Protein 3VPQ (pdb70)

Radius of gyration: 17.05 Å; Cα contacts (8 Å, |Δi|>4): 296; chains: 1; bounding box: 45×43×41 Å

Nearest PDB structures (foldseek):
  3vpq-assembly1_A  TM=1.005E+00  e=4.760E-36  Bombyx mori
  4q5r-assembly3_F  TM=9.584E-01  e=2.050E-21  Blattella germanica
  1m0u-assembly1_B  TM=9.484E-01  e=2.860E-21  Drosophila melanogaster
  5h5l-assembly1_B  TM=9.255E-01  e=1.357E-18  Nilaparvata lugens
  2hnl-assembly1_B  TM=8.154E-01  e=9.516E-14  Onchocerca volvulus

Solvent-accessible surface area: 10764 Å² total; per-residue (Å²): 104,88,8,54,0,43,12,53,56,41,43,8,65,0,11,6,0,0,6,0,1,14,52,28,44,28,134,43,77,51,36,59,16,31,78,142,78,30,85,113,63,98,100,152,22,60,133,21,101,16,7,3,0,35,31,96,56,146,85,60,19,84,22,54,48,2,1,57,56,4,0,148,132,53,67,10,13,35,94,81,118,131,50,33,115,49,0,45,87,14,5,122,39,4,63,71,1,53,42,15,0,17,57,0,56,131,37,204,71,120,78,70,32,62,151,74,48,46,104,19,52,140,76,106,1,55,138,29,16,98,97,4,42,82,18,1,94,157,6,121,5,26,1,0,35,32,111,38,1,1,0,0,0,16,3,16,0,14,4,46,16,5,25,36,1,1,82,45,102,85,12,40,159,157,12,93,16,0,106,108,0,19,94,25,0,63,76,35,108,118,0,115,61,35,49,106,91,16,80,218,43,148,39

Secondary structure (DSSP, 8-state):
--EEEEE-SS-TTTHHHHHHHHHTT---EEEE--TTTHHHHGGGSSSS-S-EEEETTEEEE-HHHHHHHHHHHTT-S-SSHHHHHHHHHHHHHHHHHHHHHHHHHT---HHHHHHHHHHHHHHTHHHHHHHHHHHHHHTTTSSSTTS--HHHHHHHHHHHHHHHHHT-TTHHHH-GGGGHHHHHHHTSHHHHHHHHHS-----

Structure (mmCIF, N/CA/C/O backbone):
data_3VPQ
#
_entry.id   3VPQ
#
_cell.length_a   56.081
_cell.length_b   56.081
_cell.length_c   209.244
_cell.angle_alpha   90.00
_cell.angle_beta   90.00
_cell.angle_gamma   120.00
#
_symmetry.space_group_name_H-M   'P 65 2 2'
#
loop_
_entity.id
_entity.type
_entity.pdbx_description
1 polymer 'Glutathione S-transferase sigma'
2 non-polymer GLUTATHIONE
3 non-polymer S-1,2-PROPANEDIOL
4 non-polymer DI(HYDROXYETHYL)ETHER
5 non-polymer 'PENTAETHYLENE GLYCOL'
6 water water
#
loop_
_atom_site.group_PDB
_atom_site.id
_atom_site.type_symbol
_atom_site.label_atom_id
_atom_site.label_alt_id
_atom_site.label_comp_id
_atom_site.label_asym_id
_atom_site.label_entity_id
_atom_site.label_seq_id
_atom_site.pdbx_PDB_ins_code
_atom_site.Cartn_x
_atom_site.Cartn_y
_atom_site.Cartn_z
_atom_site.occupancy
_atom_site.B_iso_or_equiv
_atom_site.auth_seq_id
_atom_site.auth_comp_id
_atom_site.auth_asym_id
_atom_site.auth_atom_id
_atom_site.pdbx_PDB_model_num
ATOM 1 N N . PRO A 1 2 ? 30.645 -42.641 18.313 1.00 76.25 2 PRO A N 1
ATOM 2 C CA . PRO A 1 2 ? 30.026 -42.346 19.612 1.00 74.94 2 PRO A CA 1
ATOM 3 C C . PRO A 1 2 ? 28.501 -42.485 19.591 1.00 67.64 2 PRO A C 1
ATOM 4 O O . PRO A 1 2 ? 27.890 -42.486 18.515 1.00 64.85 2 PRO A O 1
ATOM 15 N N . ASN A 1 3 ? 27.889 -42.621 20.764 1.00 63.74 3 ASN A N 1
ATOM 16 C CA . ASN A 1 3 ? 26.447 -42.582 20.825 1.00 48.10 3 ASN A CA 1
ATOM 17 C C . ASN A 1 3 ? 26.038 -41.126 20.694 1.00 44.84 3 ASN A C 1
ATOM 18 O O . ASN A 1 3 ? 26.309 -40.364 21.595 1.00 47.85 3 ASN A O 1
ATOM 29 N N . VAL A 1 4 ? 25.385 -40.768 19.613 1.00 45.61 4 VAL A N 1
ATOM 30 C CA . VAL A 1 4 ? 25.054 -39.331 19.402 1.00 42.67 4 VAL A CA 1
ATOM 31 C C . VAL A 1 4 ? 23.570 -39.188 19.257 1.00 56.79 4 VAL A C 1
ATOM 32 O O . VAL A 1 4 ? 22.951 -39.909 18.474 1.00 50.78 4 VAL A O 1
ATOM 45 N N . LYS A 1 5 ? 22.994 -38.231 19.980 1.00 44.13 5 LYS A N 1
ATOM 46 C CA . LYS A 1 5 ? 21.576 -38.001 19.875 1.00 40.70 5 LYS A CA 1
ATOM 47 C C . LYS A 1 5 ? 21.408 -36.508 19.622 1.00 42.99 5 LYS A C 1
ATOM 48 O O . LYS A 1 5 ? 22.135 -35.723 20.220 1.00 39.51 5 LYS A O 1
ATOM 67 N N . PHE A 1 6 ? 20.501 -36.141 18.726 1.00 36.63 6 PHE A N 1
ATOM 68 C CA . PHE A 1 6 ? 20.265 -34.701 18.415 1.00 36.62 6 PHE A CA 1
ATOM 69 C C . PHE A 1 6 ? 18.820 -34.434 18.724 1.00 42.83 6 PHE A C 1
ATOM 70 O O . PHE A 1 6 ? 17.950 -35.208 18.354 1.00 49.85 6 PHE A O 1
ATOM 87 N N . TYR A 1 7 ? 18.545 -33.360 19.435 1.00 36.79 7 TYR A N 1
ATOM 88 C CA . TYR A 1 7 ? 17.178 -33.027 19.816 1.00 34.39 7 TYR A CA 1
ATOM 89 C C . TYR A 1 7 ? 16.832 -31.670 19.251 1.00 33.72 7 TYR A C 1
ATOM 90 O O . TYR A 1 7 ? 17.485 -30.716 19.582 1.00 32.31 7 TYR A O 1
ATOM 108 N N . TYR A 1 8 ? 15.774 -31.601 18.457 1.00 35.28 8 TYR A N 1
ATOM 109 C CA . TYR A 1 8 ? 15.261 -30.321 17.976 1.00 33.97 8 TYR A CA 1
ATOM 110 C C . TYR A 1 8 ? 13.799 -30.517 17.569 1.00 38.98 8 TYR A C 1
ATOM 111 O O . TYR A 1 8 ? 13.304 -31.644 17.572 1.00 40.42 8 TYR A O 1
ATOM 129 N N . PHE A 1 9 ? 13.106 -29.438 17.223 1.00 35.39 9 PHE A N 1
ATOM 130 C CA . PHE A 1 9 ? 11.736 -29.547 16.674 1.00 36.74 9 PHE A CA 1
ATOM 131 C C . PHE A 1 9 ? 11.715 -30.162 15.268 1.00 33.49 9 PHE A C 1
ATOM 132 O O . PHE A 1 9 ? 12.763 -30.289 14.595 1.00 33.35 9 PHE A O 1
ATOM 149 N N . PRO A 1 10 ? 10.510 -30.583 14.779 1.00 34.74 10 PRO A N 1
ATOM 150 C CA . PRO A 1 10 ? 10.368 -31.134 13.438 1.00 38.19 10 PRO A CA 1
ATOM 151 C C . PRO A 1 10 ? 10.352 -30.085 12.347 1.00 35.65 10 PRO A C 1
ATOM 152 O O . PRO A 1 10 ? 9.468 -30.064 11.497 1.00 38.15 10 PRO A O 1
ATOM 163 N N . VAL A 1 11 ? 11.363 -29.209 12.378 1.00 33.32 11 VAL A N 1
ATOM 164 C CA . VAL A 1 11 ? 11.559 -28.234 11.337 1.00 32.22 11 VAL A CA 1
ATOM 165 C C . VAL A 1 11 ? 13.065 -28.069 11.108 1.00 35.72 11 VAL A C 1
ATOM 166 O O . VAL A 1 11 ? 13.911 -28.613 11.846 1.00 33.29 11 VAL A O 1
ATOM 179 N N . LYS A 1 12 ? 13.407 -27.261 10.126 1.00 35.00 12 LYS A N 1
ATOM 180 C CA . LYS A 1 12 ? 14.822 -27.025 9.813 1.00 27.92 12 LYS A CA 1
ATOM 181 C C . LYS A 1 12 ? 15.337 -25.882 10.657 1.00 33.25 12 LYS A C 1
ATOM 182 O O . LYS A 1 12 ? 16.241 -26.088 11.450 1.00 34.79 12 LYS A O 1
ATOM 201 N N . ALA A 1 13 ? 14.782 -24.685 10.447 1.00 28.07 13 ALA A N 1
ATOM 202 C CA . ALA A 1 13 ? 15.136 -23.464 11.206 1.00 27.46 13 ALA A CA 1
ATOM 203 C C . ALA A 1 13 ? 16.585 -23.456 11.711 1.00 25.75 13 ALA A C 1
ATOM 204 O O . ALA A 1 13 ? 17.497 -23.442 10.865 1.00 29.60 13 ALA A O 1
ATOM 211 N N . LEU A 1 14 ? 16.786 -23.523 13.022 1.00 25.69 14 LEU A N 1
ATOM 212 C CA . LEU A 1 14 ? 18.127 -23.358 13.608 1.00 26.96 14 LEU A CA 1
ATOM 213 C C . LEU A 1 14 ? 18.869 -24.688 13.744 1.00 28.35 14 LEU A C 1
ATOM 214 O O . LEU A 1 14 ? 20.027 -24.696 14.055 1.00 27.20 14 LEU A O 1
ATOM 230 N N . GLY A 1 15 ? 18.175 -25.806 13.540 1.00 27.34 15 GLY A N 1
ATOM 231 C CA . GLY A 1 15 ? 18.736 -27.109 13.909 1.00 27.96 15 GLY A CA 1
ATOM 232 C C . GLY A 1 15 ? 19.205 -27.922 12.702 1.00 34.30 15 GLY A C 1
ATOM 233 O O . GLY A 1 15 ? 20.085 -28.801 12.841 1.00 30.39 15 GLY A O 1
ATOM 237 N N . GLU A 1 16 ? 18.681 -27.630 11.507 1.00 29.17 16 GLU A N 1
ATOM 238 C CA . GLU A 1 16 ? 19.016 -28.432 10.328 1.00 29.26 16 GLU A CA 1
ATOM 239 C C . GLU A 1 16 ? 20.532 -28.407 10.020 1.00 29.06 16 GLU A C 1
ATOM 240 O O . GLU A 1 16 ? 21.120 -29.384 9.579 1.00 31.90 16 GLU A O 1
ATOM 252 N N . SER A 1 17 ? 21.189 -27.288 10.288 1.00 26.48 17 SER A N 1
ATOM 253 C CA . SER A 1 17 ? 22.617 -27.198 9.973 1.00 24.42 17 SER A CA 1
ATOM 254 C C . SER A 1 17 ? 23.406 -28.294 10.741 1.00 26.46 17 SER A C 1
ATOM 255 O O . SER A 1 17 ? 24.384 -28.825 10.230 1.00 32.11 17 SER A O 1
ATOM 263 N N . GLN A 1 18 ? 22.982 -28.604 11.970 1.00 27.71 18 GLN A N 1
ATOM 264 C CA . GLN A 1 18 ? 23.682 -29.652 12.740 1.00 30.46 18 GLN A CA 1
ATOM 265 C C . GLN A 1 18 ? 23.411 -31.017 12.145 1.00 29.60 18 GLN A C 1
ATOM 266 O O . GLN A 1 18 ? 24.332 -31.848 12.012 1.00 35.63 18 GLN A O 1
ATOM 280 N N . ARG A 1 19 ? 22.164 -31.280 11.785 1.00 35.39 19 ARG A N 1
ATOM 281 C CA . ARG A 1 19 ? 21.856 -32.556 11.131 1.00 34.64 19 ARG A CA 1
ATOM 282 C C . ARG A 1 19 ? 22.707 -32.697 9.868 1.00 35.76 19 ARG A C 1
ATOM 283 O O . ARG A 1 19 ? 23.186 -33.779 9.542 1.00 37.42 19 ARG A O 1
ATOM 304 N N . LEU A 1 20 ? 22.855 -31.627 9.105 1.00 32.61 20 LEU A N 1
ATOM 305 C CA . LEU A 1 20 ? 23.595 -31.742 7.848 1.00 34.35 20 LEU A CA 1
ATOM 306 C C . LEU A 1 20 ? 25.088 -31.954 8.115 1.00 34.58 20 LEU A C 1
ATOM 307 O O . LEU A 1 20 ? 25.790 -32.723 7.381 1.00 35.76 20 LEU A O 1
ATOM 323 N N . LEU A 1 21 ? 25.581 -31.289 9.161 1.00 34.21 21 LEU A N 1
ATOM 324 C CA . LEU A 1 21 ? 26.995 -31.416 9.526 1.00 32.04 21 LEU A CA 1
ATOM 325 C C . LEU A 1 21 ? 27.277 -32.833 9.994 1.00 34.04 21 LEU A C 1
ATOM 326 O O . LEU A 1 21 ? 28.319 -33.406 9.681 1.00 40.52 21 LEU A O 1
ATOM 342 N N . LEU A 1 22 ? 26.359 -33.400 10.765 1.00 35.30 22 LEU A N 1
ATOM 343 C CA . LEU A 1 22 ? 26.530 -34.807 11.197 1.00 37.73 22 LEU A CA 1
ATOM 344 C C . LEU A 1 22 ? 26.538 -35.767 10.024 1.00 49.83 22 LEU A C 1
ATOM 345 O O . LEU A 1 22 ? 27.284 -36.761 10.012 1.00 49.24 22 LEU A O 1
ATOM 361 N N . ALA A 1 23 ? 25.655 -35.528 9.068 1.00 39.45 23 ALA A N 1
ATOM 362 C CA . ALA A 1 23 ? 25.667 -36.325 7.839 1.00 39.50 23 ALA A CA 1
ATOM 363 C C . ALA A 1 23 ? 26.987 -36.184 7.117 1.00 45.71 23 ALA A C 1
ATOM 364 O O . ALA A 1 23 ? 27.536 -37.175 6.646 1.00 48.31 23 ALA A O 1
ATOM 371 N N . TYR A 1 24 ? 27.506 -34.969 7.016 1.00 40.62 24 TYR A N 1
ATOM 372 C CA . TYR A 1 24 ? 28.814 -34.751 6.370 1.00 38.33 24 TYR A CA 1
ATOM 373 C C . TYR A 1 24 ? 29.905 -35.574 7.062 1.00 43.32 24 TYR A C 1
ATOM 374 O O . TYR A 1 24 ? 30.733 -36.236 6.404 1.00 45.14 24 TYR A O 1
ATOM 392 N N . GLY A 1 25 ? 29.912 -35.535 8.389 1.00 46.23 25 GLY A N 1
ATOM 393 C CA . GLY A 1 25 ? 30.972 -36.167 9.155 1.00 49.29 25 GLY A CA 1
ATOM 394 C C . GLY A 1 25 ? 30.890 -37.674 9.161 1.00 51.20 25 GLY A C 1
ATOM 395 O O . GLY A 1 25 ? 31.762 -38.352 9.715 1.00 52.03 25 GLY A O 1
ATOM 399 N N . GLY A 1 26 ? 29.831 -38.225 8.588 1.00 47.01 26 GLY A N 1
ATOM 400 C CA . GLY A 1 26 ? 29.692 -39.670 8.582 1.00 52.88 26 GLY A CA 1
ATOM 401 C C . GLY A 1 26 ? 29.406 -40.151 9.984 1.00 57.36 26 GLY A C 1
ATOM 402 O O . GLY A 1 26 ? 29.782 -41.248 10.386 1.00 52.74 26 GLY A O 1
ATOM 406 N N . GLN A 1 27 ? 28.727 -39.294 10.738 1.00 56.80 27 GLN A N 1
ATOM 407 C CA . GLN A 1 27 ? 28.366 -39.586 12.111 1.00 55.68 27 GLN A CA 1
ATOM 408 C C . GLN A 1 27 ? 26.888 -39.982 12.190 1.00 46.67 27 GLN A C 1
ATOM 409 O O . GLN A 1 27 ? 26.011 -39.139 12.107 1.00 55.23 27 GLN A O 1
ATOM 423 N N . GLU A 1 28 ? 26.604 -41.266 12.356 1.00 49.65 28 GLU A N 1
ATOM 424 C CA . GLU A 1 28 ? 25.229 -41.698 12.617 1.00 56.92 28 GLU A CA 1
ATOM 425 C C . GLU A 1 28 ? 24.749 -41.241 13.993 1.00 57.94 28 GLU A C 1
ATOM 426 O O . GLU A 1 28 ? 25.511 -41.218 14.977 1.00 53.40 28 GLU A O 1
ATOM 438 N N . PHE A 1 29 ? 23.465 -40.900 14.044 1.00 48.71 29 PHE A N 1
ATOM 439 C CA . PHE A 1 29 ? 22.895 -40.254 15.200 1.00 49.81 29 PHE A CA 1
ATOM 440 C C . PHE A 1 29 ? 21.388 -40.469 15.247 1.00 44.52 29 PHE A C 1
ATOM 441 O O . PHE A 1 29 ? 20.763 -40.648 14.205 1.00 48.40 29 PHE A O 1
ATOM 458 N N . GLU A 1 30 ? 20.821 -40.431 16.449 1.00 48.17 30 GLU A N 1
ATOM 459 C CA . GLU A 1 30 ? 19.373 -40.450 16.630 1.00 48.67 30 GLU A CA 1
ATOM 460 C C . GLU A 1 30 ? 18.838 -39.057 16.352 1.00 52.77 30 GLU A C 1
ATOM 461 O O . GLU A 1 30 ? 19.102 -38.147 17.139 1.00 53.33 30 GLU A O 1
ATOM 473 N N . ASP A 1 31 ? 18.090 -38.895 15.261 1.00 47.33 31 ASP A N 1
ATOM 474 C CA . ASP A 1 31 ? 17.428 -37.611 14.936 1.00 45.92 31 ASP A CA 1
ATOM 475 C C . ASP A 1 31 ? 16.139 -37.482 15.736 1.00 49.19 31 ASP A C 1
ATOM 476 O O . ASP A 1 31 ? 15.068 -37.877 15.264 1.00 50.66 31 ASP A O 1
ATOM 485 N N . ASN A 1 32 ? 16.236 -36.926 16.939 1.00 39.63 32 ASN A N 1
ATOM 486 C CA . ASN A 1 32 ? 15.087 -36.880 17.842 1.00 38.04 32 ASN A CA 1
ATOM 487 C C . ASN A 1 32 ? 14.256 -35.616 17.571 1.00 47.04 32 ASN A C 1
ATOM 488 O O . ASN A 1 32 ? 14.581 -34.507 18.025 1.00 47.90 32 ASN A O 1
ATOM 499 N N . ARG A 1 33 ? 13.208 -35.786 16.781 1.00 44.92 33 ARG A N 1
ATOM 500 C CA . ARG A 1 33 ? 12.395 -34.656 16.369 1.00 45.31 33 ARG A CA 1
ATOM 501 C C . ARG A 1 33 ? 11.275 -34.601 17.359 1.00 46.87 33 ARG A C 1
ATOM 502 O O . ARG A 1 33 ? 10.408 -35.468 17.358 1.00 50.71 33 ARG A O 1
ATOM 523 N N . ILE A 1 34 ? 11.310 -33.592 18.214 1.00 36.89 34 ILE A N 1
ATOM 524 C CA . ILE A 1 34 ? 10.401 -33.498 19.337 1.00 38.58 34 ILE A CA 1
ATOM 525 C C . ILE A 1 34 ? 9.221 -32.616 18.991 1.00 44.08 34 ILE A C 1
ATOM 526 O O . ILE A 1 34 ? 9.381 -31.449 18.687 1.00 41.71 34 ILE A O 1
ATOM 542 N N . SER A 1 35 ? 8.010 -33.148 19.098 1.00 43.42 35 SER A N 1
ATOM 543 C CA . SER A 1 35 ? 6.858 -32.321 18.761 1.00 42.97 35 SER A CA 1
ATOM 544 C C . SER A 1 35 ? 6.653 -31.170 19.774 1.00 40.25 35 SER A C 1
ATOM 545 O O . SER A 1 35 ? 7.008 -31.263 20.975 1.00 39.36 35 SER A O 1
ATOM 553 N N . SER A 1 36 ? 6.018 -30.092 19.326 1.00 41.65 36 SER A N 1
ATOM 554 C CA . SER A 1 36 ? 5.587 -29.062 20.281 1.00 41.68 36 SER A CA 1
ATOM 555 C C . SER A 1 36 ? 4.789 -29.623 21.505 1.00 38.51 36 SER A C 1
ATOM 556 O O . SER A 1 36 ? 4.938 -29.173 22.634 1.00 40.67 36 SER A O 1
ATOM 564 N N . GLU A 1 37 ? 3.919 -30.589 21.276 1.00 39.69 37 GLU A N 1
ATOM 565 C CA . GLU A 1 37 ? 3.068 -31.063 22.369 1.00 41.31 37 GLU A CA 1
ATOM 566 C C . GLU A 1 37 ? 3.867 -31.815 23.436 1.00 43.40 37 GLU A C 1
ATOM 567 O O . GLU A 1 37 ? 3.513 -31.800 24.624 1.00 42.29 37 GLU A O 1
ATOM 579 N N . ASN A 1 38 ? 4.943 -32.479 23.016 1.00 37.78 38 ASN A N 1
ATOM 580 C CA . ASN A 1 38 ? 5.738 -33.289 23.937 1.00 34.57 38 ASN A CA 1
ATOM 581 C C . ASN A 1 38 ? 6.957 -32.553 24.471 1.00 33.24 38 ASN A C 1
ATOM 582 O O . ASN A 1 38 ? 7.519 -32.914 25.490 1.00 36.16 38 ASN A O 1
ATOM 593 N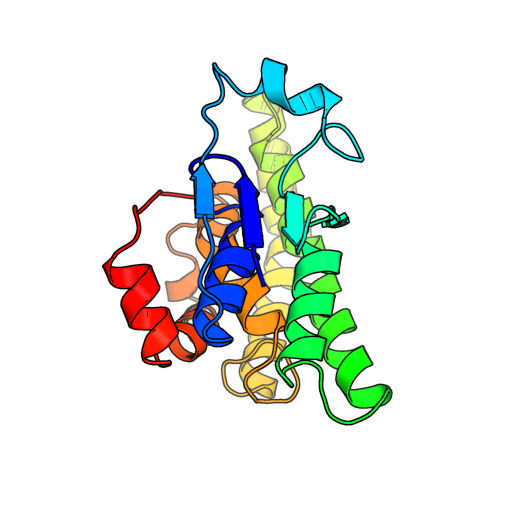 N . TRP A 1 39 ? 7.321 -31.478 23.806 1.00 31.78 39 TRP A N 1
ATOM 594 C CA . TRP A 1 39 ? 8.488 -30.684 24.207 1.00 32.72 39 TRP A CA 1
ATOM 595 C C . TRP A 1 39 ? 8.582 -30.389 25.701 1.00 35.95 39 TRP A C 1
ATOM 596 O O . TRP A 1 39 ? 9.677 -30.536 26.300 1.00 33.86 39 TRP A O 1
ATOM 617 N N . PRO A 1 40 ? 7.474 -29.966 26.342 1.00 31.78 40 PRO A N 1
ATOM 618 C CA . PRO A 1 40 ? 7.668 -29.541 27.741 1.00 31.13 40 PRO A CA 1
ATOM 619 C C . PRO A 1 40 ? 8.267 -30.588 28.666 1.00 25.97 40 PRO A C 1
ATOM 620 O O . PRO A 1 40 ? 8.822 -30.237 29.739 1.00 30.40 40 PRO A O 1
ATOM 631 N N . GLU A 1 41 ? 8.133 -31.879 28.331 1.00 30.75 41 GLU A N 1
ATOM 632 C CA . GLU A 1 41 ? 8.715 -32.877 29.235 1.00 29.67 41 GLU A CA 1
ATOM 633 C C . GLU A 1 41 ? 10.228 -32.949 29.042 1.00 31.74 41 GLU A C 1
ATOM 634 O O . GLU A 1 41 ? 10.928 -33.426 29.936 1.00 34.99 41 GLU A O 1
ATOM 646 N N . PHE A 1 42 ? 10.717 -32.477 27.905 1.00 31.95 42 PHE A N 1
ATOM 647 C CA . PHE A 1 42 ? 12.166 -32.510 27.626 1.00 31.37 42 PHE A CA 1
ATOM 648 C C . PHE A 1 42 ? 12.835 -31.222 28.059 1.00 33.46 42 PHE A C 1
ATOM 649 O O . PHE A 1 42 ? 14.020 -31.191 28.421 1.00 34.36 42 PHE A O 1
ATOM 666 N N . LYS A 1 43 ? 12.070 -30.154 28.036 1.00 31.33 43 LYS A N 1
ATOM 667 C CA . LYS A 1 43 ? 12.622 -28.823 28.294 1.00 28.56 43 LYS A CA 1
ATOM 668 C C . LYS A 1 43 ? 13.471 -28.712 29.577 1.00 29.56 43 LYS A C 1
ATOM 669 O O . LYS A 1 43 ? 14.593 -28.148 29.531 1.00 31.20 43 LYS A O 1
ATOM 688 N N . PRO A 1 44 ? 13.033 -29.273 30.720 1.00 32.07 44 PRO A N 1
ATOM 689 C CA . PRO A 1 44 ? 13.882 -29.088 31.905 1.00 33.52 44 PRO A CA 1
ATOM 690 C C . PRO A 1 44 ? 15.143 -29.947 31.877 1.00 31.78 44 PRO A C 1
ATOM 691 O O . PRO A 1 44 ? 15.942 -29.828 32.799 1.00 32.88 44 PRO A O 1
ATOM 702 N N . LYS A 1 45 ? 15.305 -30.797 30.865 1.00 31.42 45 LYS A N 1
ATOM 703 C CA . LYS A 1 45 ? 16.448 -31.704 30.817 1.00 32.53 45 LYS A CA 1
ATOM 704 C C . LYS A 1 45 ? 17.549 -31.093 29.936 1.00 33.74 45 LYS A C 1
ATOM 705 O O . LYS A 1 45 ? 18.609 -31.695 29.768 1.00 43.14 45 LYS A O 1
ATOM 724 N N . THR A 1 46 ? 17.271 -29.913 29.386 1.00 29.36 46 THR A N 1
ATOM 725 C CA . THR A 1 46 ? 18.187 -29.245 28.429 1.00 26.54 46 THR A CA 1
ATOM 726 C C . THR A 1 46 ? 19.040 -28.227 29.188 1.00 29.18 46 THR A C 1
ATOM 727 O O . THR A 1 46 ? 18.690 -27.827 30.321 1.00 26.83 46 THR A O 1
ATOM 738 N N . PRO A 1 47 ? 20.177 -27.803 28.586 1.00 26.20 47 PRO A N 1
ATOM 739 C CA . PRO A 1 47 ? 21.069 -26.937 29.381 1.00 26.17 47 PRO A CA 1
ATOM 740 C C . PRO A 1 47 ? 20.481 -25.580 29.645 1.00 24.01 47 PRO A C 1
ATOM 741 O O . PRO A 1 47 ? 20.702 -24.985 30.735 1.00 27.95 47 PRO A O 1
ATOM 752 N N . PHE A 1 48 ? 19.752 -25.053 28.669 1.00 24.35 48 PHE A N 1
ATOM 753 C CA . PHE A 1 48 ? 19.196 -23.694 28.790 1.00 23.47 48 PHE A CA 1
ATOM 754 C C . PHE A 1 48 ? 17.672 -23.639 28.720 1.00 31.49 48 PHE A C 1
ATOM 755 O O . PHE A 1 48 ? 17.104 -22.558 28.848 1.00 32.40 48 PHE A O 1
ATOM 772 N N . GLY A 1 49 ? 17.023 -24.775 28.565 1.00 27.95 49 GLY A N 1
ATOM 773 C CA . GLY A 1 49 ? 15.577 -24.758 28.382 1.00 28.80 49 GLY A CA 1
ATOM 774 C C . GLY A 1 49 ? 15.131 -24.567 26.936 1.00 31.11 49 GLY A C 1
ATOM 775 O O . GLY A 1 49 ? 13.996 -24.127 26.665 1.00 29.25 49 GLY A O 1
ATOM 779 N N A GLN A 1 50 ? 16.009 -24.879 25.982 0.83 25.51 50 GLN A N 1
ATOM 780 N N B GLN A 1 50 ? 16.008 -24.887 25.992 0.17 25.55 50 GLN A N 1
ATOM 781 C CA A GLN A 1 50 ? 15.675 -24.735 24.566 0.83 23.97 50 GLN A CA 1
ATOM 782 C CA B GLN A 1 50 ? 15.679 -24.732 24.581 0.17 25.83 50 GLN A CA 1
ATOM 783 C C A GLN A 1 50 ? 16.287 -25.871 23.779 0.83 25.20 50 GLN A C 1
ATOM 784 C C B GLN A 1 50 ? 16.315 -25.848 23.770 0.17 25.22 50 GLN A C 1
ATOM 785 O O A GLN A 1 50 ? 17.119 -26.643 24.303 0.83 27.29 50 GLN A O 1
ATOM 786 O O B GLN A 1 50 ? 17.167 -26.588 24.271 0.17 26.11 50 GLN A O 1
ATOM 813 N N . MET A 1 51 ? 15.890 -25.974 22.517 1.00 25.13 51 MET A N 1
ATOM 814 C CA . MET A 1 51 ? 16.591 -26.802 21.561 1.00 26.74 51 MET A CA 1
ATOM 815 C C . MET A 1 51 ? 17.112 -25.882 20.418 1.00 25.14 51 MET A C 1
ATOM 816 O O . MET A 1 51 ? 16.607 -24.740 20.199 1.00 28.09 51 MET A O 1
ATOM 831 N N . PRO A 1 52 ? 18.107 -26.335 19.651 1.00 25.91 52 PRO A N 1
ATOM 832 C CA . PRO A 1 52 ? 18.668 -27.714 19.565 1.00 26.45 52 PRO A CA 1
ATOM 833 C C . PRO A 1 52 ? 19.555 -28.09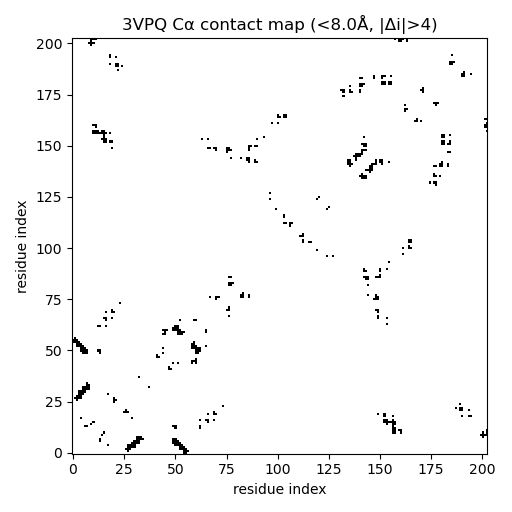1 20.756 1.00 24.05 52 PRO A C 1
ATOM 834 O O . PRO A 1 52 ? 20.155 -27.219 21.396 1.00 25.63 52 PRO A O 1
ATOM 845 N N . VAL A 1 53 ? 19.663 -29.399 20.997 1.00 26.81 53 VAL A N 1
ATOM 846 C CA . VAL A 1 53 ? 20.670 -29.904 21.898 1.00 28.98 53 VAL A CA 1
ATOM 847 C C . VAL A 1 53 ? 21.338 -31.103 21.233 1.00 34.15 53 VAL A C 1
ATOM 848 O O . VAL A 1 53 ? 20.652 -32.025 20.740 1.00 31.83 53 VAL A O 1
ATOM 861 N N . LEU A 1 54 ? 22.673 -31.123 21.202 1.00 27.83 54 LEU A N 1
ATOM 862 C CA . LEU A 1 54 ? 23.396 -32.313 20.668 1.00 28.68 54 LEU A CA 1
ATOM 863 C C . LEU A 1 54 ? 23.972 -33.061 21.846 1.00 30.68 54 LEU A C 1
ATOM 864 O O . LEU A 1 54 ? 24.547 -32.482 22.747 1.00 32.91 54 LEU A O 1
ATOM 880 N N . GLU A 1 55 ? 23.760 -34.386 21.913 1.00 33.18 55 GLU A N 1
ATOM 881 C CA . GLU A 1 55 ? 24.228 -35.138 23.047 1.00 38.27 55 GLU A CA 1
ATOM 882 C C . GLU A 1 55 ? 25.235 -36.138 22.479 1.00 39.91 55 GLU A C 1
ATOM 883 O O . GLU A 1 55 ? 24.961 -36.797 21.474 1.00 40.59 55 GLU A O 1
ATOM 895 N N . ILE A 1 56 ? 26.426 -36.148 23.050 1.00 36.35 56 ILE A N 1
ATOM 896 C CA . ILE A 1 56 ? 27.497 -37.039 22.578 1.00 41.67 56 ILE A CA 1
ATOM 897 C C . ILE A 1 56 ? 28.023 -37.808 23.765 1.00 49.33 56 ILE A C 1
ATOM 898 O O . ILE A 1 56 ? 28.648 -37.219 24.660 1.00 47.65 56 ILE A O 1
ATOM 914 N N . ASP A 1 57 ? 27.785 -39.128 23.789 1.00 47.11 57 ASP A N 1
ATOM 915 C CA . ASP A 1 57 ? 28.196 -39.933 24.921 1.00 48.14 57 ASP A CA 1
ATOM 916 C C . ASP A 1 57 ? 27.671 -39.359 26.238 1.00 47.42 57 ASP A C 1
ATOM 917 O O . ASP A 1 57 ? 28.358 -39.371 27.265 1.00 50.12 57 ASP A O 1
ATOM 926 N N . GLY A 1 58 ? 26.431 -38.872 26.205 1.00 47.94 58 GLY A N 1
ATOM 927 C CA . GLY A 1 58 ? 25.770 -38.401 27.409 1.00 45.06 58 GLY A CA 1
ATOM 928 C C . GLY A 1 58 ? 26.054 -36.933 27.776 1.00 49.14 58 GLY A C 1
ATOM 929 O O . GLY A 1 58 ? 25.491 -36.421 28.743 1.00 51.05 58 GLY A O 1
ATOM 933 N N . LYS A 1 59 ? 26.981 -36.295 27.072 1.00 47.36 59 LYS A N 1
ATOM 934 C CA . LYS A 1 59 ? 27.313 -34.885 27.350 1.00 46.22 59 LYS A CA 1
ATOM 935 C C . LYS A 1 59 ? 26.539 -34.016 26.405 1.00 37.82 59 LYS A C 1
ATOM 936 O O . LYS A 1 59 ? 26.499 -34.276 25.210 1.00 38.49 59 LYS A O 1
ATOM 955 N N . GLN A 1 60 ? 25.942 -32.943 26.935 1.00 33.49 60 GLN A N 1
ATOM 956 C CA . GLN A 1 60 ? 25.091 -32.124 26.114 1.00 31.61 60 GLN A CA 1
ATOM 957 C C . GLN A 1 60 ? 25.775 -30.843 25.668 1.00 31.95 60 GLN A C 1
ATOM 958 O O . GLN A 1 60 ? 26.481 -30.215 26.450 1.00 35.96 60 GLN A O 1
ATOM 972 N N . TYR A 1 61 ? 25.512 -30.515 24.418 1.00 30.82 61 TYR A N 1
ATOM 973 C CA . TYR A 1 61 ? 25.971 -29.304 23.769 1.00 27.37 61 TYR A CA 1
ATOM 974 C C . TYR A 1 61 ? 24.735 -28.538 23.322 1.00 31.64 61 TYR A C 1
ATOM 975 O O . TYR A 1 61 ? 23.959 -29.053 22.533 1.00 30.17 61 TYR A O 1
ATOM 993 N N . ALA A 1 62 ? 24.575 -27.307 23.784 1.00 26.15 62 ALA A N 1
ATOM 994 C CA . ALA A 1 62 ? 23.487 -26.456 23.295 1.00 25.36 62 ALA A CA 1
ATOM 995 C C . ALA A 1 62 ? 24.011 -25.274 22.516 1.00 26.19 62 ALA A C 1
ATOM 996 O O . ALA A 1 62 ? 25.228 -25.107 22.374 1.00 26.56 62 ALA A O 1
ATOM 1003 N N . GLN A 1 63 ? 23.073 -24.504 21.963 1.00 22.39 63 GLN A N 1
ATOM 1004 C CA . GLN A 1 63 ? 23.370 -23.282 21.176 1.00 22.66 63 GLN A CA 1
ATOM 1005 C C . GLN A 1 63 ? 23.839 -23.568 19.737 1.00 23.81 63 GLN A C 1
ATOM 1006 O O . GLN A 1 63 ? 24.995 -23.939 19.471 1.00 23.44 63 GLN A O 1
ATOM 1020 N N . SER A 1 64 ? 22.909 -23.406 18.794 1.00 20.88 64 SER A N 1
ATOM 1021 C CA . SER A 1 64 ? 23.104 -23.828 17.425 1.00 19.65 64 SER A CA 1
ATOM 1022 C C . SER A 1 64 ? 24.406 -23.431 16.805 1.00 23.33 64 SER A C 1
ATOM 1023 O O . SER A 1 64 ? 25.125 -24.277 16.246 1.00 23.52 64 SER A O 1
ATOM 1031 N N . THR A 1 65 ? 24.754 -22.151 16.837 1.00 20.22 65 THR A N 1
ATOM 1032 C CA . THR A 1 65 ? 25.964 -21.794 16.097 1.00 19.29 65 THR A CA 1
ATOM 1033 C C . THR A 1 65 ? 27.174 -22.381 16.768 1.00 22.95 65 THR A C 1
ATOM 1034 O O . THR A 1 65 ? 28.127 -22.797 16.070 1.00 26.48 65 THR A O 1
ATOM 1045 N N . ALA A 1 66 ? 27.174 -22.415 18.103 1.00 22.67 66 ALA A N 1
ATOM 1046 C CA . ALA A 1 66 ? 28.321 -22.940 18.814 1.00 22.53 66 ALA A CA 1
ATOM 1047 C C . ALA A 1 66 ? 28.485 -24.422 18.486 1.00 29.72 66 ALA A C 1
ATOM 1048 O O . ALA A 1 66 ? 29.627 -24.935 18.386 1.00 26.87 66 ALA A O 1
ATOM 1055 N N . ILE A 1 67 ? 27.363 -25.134 18.369 1.00 22.22 67 ILE A N 1
ATOM 1056 C CA . ILE A 1 67 ? 27.433 -26.602 17.993 1.00 24.91 67 ILE A CA 1
ATOM 1057 C C . ILE A 1 67 ? 27.991 -26.763 16.567 1.00 26.29 67 ILE A C 1
ATOM 1058 O O . ILE A 1 67 ? 28.866 -27.620 16.334 1.00 30.39 67 ILE A O 1
ATOM 1074 N N . CYS A 1 68 ? 27.499 -25.976 15.601 1.00 25.33 68 CYS A N 1
ATOM 1075 C CA . CYS A 1 68 ? 28.001 -26.077 14.218 1.00 27.22 68 CYS A CA 1
ATOM 1076 C C . CYS A 1 68 ? 29.497 -25.786 14.157 1.00 33.54 68 CYS A C 1
ATOM 1077 O O . CYS A 1 68 ? 30.238 -26.429 13.412 1.00 30.51 68 CYS A O 1
ATOM 1085 N N . ARG A 1 69 ? 29.946 -24.802 14.934 1.00 30.61 69 ARG A N 1
ATOM 1086 C CA . ARG A 1 69 ? 31.374 -24.442 14.896 1.00 30.53 69 ARG A CA 1
ATOM 1087 C C . ARG A 1 69 ? 32.178 -25.605 15.431 1.00 29.56 69 ARG A C 1
ATOM 1088 O O . ARG A 1 69 ? 33.280 -25.912 14.938 1.00 33.18 69 ARG A O 1
ATOM 1109 N N . TYR A 1 70 ? 31.662 -26.240 16.470 1.00 27.43 70 TYR A N 1
ATOM 1110 C CA . TYR A 1 70 ? 32.399 -27.349 17.120 1.00 29.93 70 TYR A CA 1
ATOM 1111 C C . TYR A 1 70 ? 32.463 -28.534 16.147 1.00 37.99 70 TYR A C 1
ATOM 1112 O O . TYR A 1 70 ? 33.538 -29.152 15.943 1.00 33.17 70 TYR A O 1
ATOM 1130 N N . LEU A 1 71 ? 31.311 -28.885 15.575 1.00 30.34 71 LEU A N 1
ATOM 1131 C CA . LEU A 1 71 ? 31.285 -29.965 14.557 1.00 33.50 71 LEU A CA 1
ATOM 1132 C C . LEU A 1 71 ? 32.154 -29.579 13.337 1.00 38.35 71 LEU A C 1
ATOM 1133 O O . LEU A 1 71 ? 32.865 -30.423 12.763 1.00 35.72 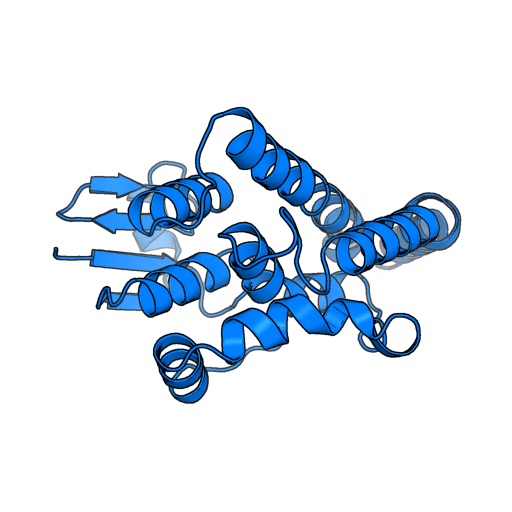71 LEU A O 1
ATOM 1149 N N . GLY A 1 72 ? 32.119 -28.314 12.933 1.00 29.46 72 GLY A N 1
ATOM 1150 C CA . GLY A 1 72 ? 32.959 -27.895 11.826 1.00 28.09 72 GLY A CA 1
ATOM 1151 C C . GLY A 1 72 ? 34.441 -28.116 12.155 1.00 31.61 72 GLY A C 1
ATOM 1152 O O . GLY A 1 72 ? 35.230 -28.559 11.305 1.00 39.15 72 GLY A O 1
ATOM 1156 N N . ARG A 1 73 ? 34.853 -27.758 13.361 1.00 32.11 73 ARG A N 1
ATOM 1157 C CA . ARG A 1 73 ? 36.252 -28.004 13.784 1.00 35.20 73 ARG A CA 1
ATOM 1158 C C . ARG A 1 73 ? 36.564 -29.510 13.771 1.00 36.51 73 ARG A C 1
ATOM 1159 O O . ARG A 1 73 ? 37.636 -29.942 13.255 1.00 38.02 73 ARG A O 1
ATOM 1180 N N . LYS A 1 74 ? 35.673 -30.334 14.321 1.00 37.08 74 LYS A N 1
ATOM 1181 C CA . LYS A 1 74 ? 35.932 -31.791 14.337 1.00 35.27 74 LYS A CA 1
ATOM 1182 C C . LYS A 1 74 ? 36.021 -32.358 12.928 1.00 41.16 74 LYS A C 1
ATOM 1183 O O . LYS A 1 74 ? 36.725 -33.362 12.733 1.00 42.52 74 LYS A O 1
ATOM 1202 N N . TYR A 1 75 ? 35.294 -31.791 11.962 1.00 37.15 75 TYR A N 1
ATOM 1203 C CA . TYR A 1 75 ? 35.289 -32.321 10.605 1.00 39.02 75 TYR A CA 1
ATOM 1204 C C . TYR A 1 75 ? 36.182 -31.536 9.613 1.00 32.82 75 TYR A C 1
ATOM 1205 O O . TYR A 1 75 ? 36.121 -31.764 8.413 1.00 38.17 75 TYR A O 1
ATOM 1223 N N . GLY A 1 76 ? 37.078 -30.688 10.118 1.00 44.27 76 GLY A N 1
ATOM 1224 C CA . GLY A 1 76 ? 38.044 -30.029 9.242 1.00 39.94 76 GLY A CA 1
ATOM 1225 C C . GLY A 1 76 ? 37.445 -28.990 8.311 1.00 37.47 76 GLY A C 1
ATOM 1226 O O . GLY A 1 76 ? 37.970 -28.700 7.235 1.00 38.99 76 GLY A O 1
ATOM 1230 N N . LEU A 1 77 ? 36.327 -28.410 8.754 1.00 34.34 77 LEU A N 1
ATOM 1231 C CA . LEU A 1 77 ? 35.618 -27.413 7.980 1.00 35.09 77 LEU A CA 1
ATOM 1232 C C . LEU A 1 77 ? 35.723 -26.045 8.636 1.00 37.43 77 LEU A C 1
ATOM 1233 O O . LEU A 1 77 ? 34.901 -25.164 8.345 1.00 36.51 77 LEU A O 1
ATOM 1249 N N . ALA A 1 78 ? 36.722 -25.843 9.491 1.00 34.61 78 ALA A N 1
ATOM 1250 C CA . ALA A 1 78 ? 36.832 -24.563 10.205 1.00 35.10 78 ALA A CA 1
ATOM 1251 C C . ALA A 1 78 ? 38.110 -23.788 9.874 1.00 41.96 78 ALA A C 1
ATOM 1252 O O . ALA A 1 78 ? 38.583 -22.985 10.669 1.00 40.33 78 ALA A O 1
ATOM 1259 N N . GLY A 1 79 ? 38.693 -24.055 8.721 1.00 36.02 79 GLY A N 1
ATOM 1260 C CA . GLY A 1 79 ? 39.886 -23.334 8.298 1.00 44.67 79 GLY A CA 1
ATOM 1261 C C . GLY A 1 79 ? 41.168 -23.975 8.815 1.00 44.83 79 GLY A C 1
ATOM 1262 O O . GLY A 1 79 ? 41.138 -24.934 9.586 1.00 41.94 79 GLY A O 1
ATOM 1266 N N . ALA A 1 80 ? 42.300 -23.409 8.434 1.00 41.34 80 ALA A N 1
ATOM 1267 C CA . ALA A 1 80 ? 43.576 -24.035 8.763 1.00 51.78 80 ALA A CA 1
ATOM 1268 C C . ALA A 1 80 ? 44.397 -23.253 9.788 1.00 53.09 80 ALA A C 1
ATOM 1269 O O . ALA A 1 80 ? 45.463 -23.700 10.221 1.00 42.86 80 ALA A O 1
ATOM 1276 N N . ASN A 1 81 ? 43.916 -22.078 10.166 1.00 41.28 81 ASN A N 1
ATOM 1277 C CA . ASN A 1 81 ? 44.614 -21.251 11.142 1.00 44.31 81 ASN A CA 1
ATOM 1278 C C . ASN A 1 81 ? 43.605 -20.305 11.735 1.00 39.85 81 ASN A C 1
ATOM 1279 O O . ASN A 1 81 ? 42.430 -20.341 11.346 1.00 37.94 81 ASN A O 1
ATOM 1290 N N . ASP A 1 82 ? 44.063 -19.470 12.665 1.00 38.15 82 ASP A N 1
ATOM 1291 C CA . ASP A 1 82 ? 43.182 -18.551 13.375 1.00 38.95 82 ASP A CA 1
ATOM 1292 C C . ASP A 1 82 ? 42.498 -17.546 12.452 1.00 36.54 82 ASP A C 1
ATOM 1293 O O . ASP A 1 82 ? 41.357 -17.192 12.678 1.00 35.98 82 ASP A O 1
ATOM 1302 N N . GLU A 1 83 ? 43.223 -17.023 11.480 1.00 37.39 83 GLU A N 1
ATOM 1303 C CA . GLU A 1 83 ? 42.662 -15.989 10.596 1.00 39.17 83 GLU A CA 1
ATOM 1304 C C . GLU A 1 83 ? 41.565 -16.565 9.676 1.00 33.70 83 GLU A C 1
ATOM 1305 O O . GLU A 1 83 ? 40.524 -15.916 9.454 1.00 32.82 83 GLU A O 1
ATOM 1317 N N . GLU A 1 84 ? 41.742 -17.798 9.196 1.00 31.88 84 GLU A N 1
ATOM 1318 C CA . GLU A 1 84 ? 40.705 -18.423 8.373 1.00 32.92 84 GLU A CA 1
ATOM 1319 C C . GLU A 1 84 ? 39.471 -18.767 9.201 1.00 30.69 84 GLU A C 1
ATOM 1320 O O . GLU A 1 84 ? 38.321 -18.543 8.785 1.00 30.97 84 GLU A O 1
ATOM 1332 N N . ALA A 1 85 ? 39.701 -19.301 10.387 1.00 29.82 85 ALA A N 1
ATOM 1333 C CA . ALA A 1 85 ? 38.588 -19.617 11.295 1.00 28.73 85 ALA A CA 1
ATOM 1334 C C . ALA A 1 85 ? 37.806 -18.354 11.612 1.00 31.58 85 ALA A C 1
ATOM 1335 O O . ALA A 1 85 ? 36.562 -18.347 11.680 1.00 28.23 85 ALA A O 1
ATOM 1342 N N . PHE A 1 86 ? 38.549 -17.289 11.850 1.00 27.19 86 PHE A N 1
ATOM 1343 C CA . PHE A 1 86 ? 37.906 -15.990 12.095 1.00 30.79 86 PHE A CA 1
ATOM 1344 C C . PHE A 1 86 ? 36.949 -15.605 10.935 1.00 25.96 86 PHE A C 1
ATOM 1345 O O . PHE A 1 86 ? 35.813 -15.118 11.181 1.00 25.95 86 PHE A O 1
ATOM 1362 N N . GLU A 1 87 ? 37.397 -15.769 9.693 1.00 28.98 87 GLU A N 1
ATOM 1363 C CA . GLU A 1 87 ? 36.595 -15.268 8.576 1.00 26.96 87 GLU A CA 1
ATOM 1364 C C . GLU A 1 87 ? 35.272 -16.002 8.542 1.00 28.52 87 GLU A C 1
ATOM 1365 O O . GLU A 1 87 ? 34.202 -15.421 8.264 1.00 26.88 87 GLU A O 1
ATOM 1377 N N . ILE A 1 88 ? 35.305 -17.282 8.838 1.00 26.66 88 ILE A N 1
ATOM 1378 C CA . ILE A 1 88 ? 34.037 -18.026 8.837 1.00 26.00 88 ILE A CA 1
ATOM 1379 C C . ILE A 1 88 ? 33.146 -17.482 9.948 1.00 24.49 88 ILE A C 1
ATOM 1380 O O . ILE A 1 88 ? 31.938 -17.262 9.736 1.00 27.36 88 ILE A O 1
ATOM 1396 N N . ASP A 1 89 ? 33.696 -17.261 11.137 1.00 24.28 89 ASP A N 1
ATOM 1397 C CA . ASP A 1 89 ? 32.891 -16.786 12.265 1.00 23.76 89 ASP A CA 1
ATOM 1398 C C . ASP A 1 89 ? 32.289 -15.455 11.854 1.00 26.53 89 ASP A C 1
ATOM 1399 O O . ASP A 1 89 ? 31.128 -15.153 12.108 1.00 23.99 89 ASP A O 1
ATOM 1408 N N . GLN A 1 90 ? 33.130 -14.623 11.275 1.00 22.99 90 GLN A N 1
ATOM 1409 C CA . GLN A 1 90 ? 32.705 -13.272 10.893 1.00 23.34 90 GLN A CA 1
ATOM 1410 C C . GLN A 1 90 ? 31.519 -13.306 9.915 1.00 22.24 90 GLN A C 1
ATOM 1411 O O . GLN A 1 90 ? 30.489 -12.587 10.111 1.00 21.91 90 GLN A O 1
ATOM 1425 N N . ASN A 1 91 ? 31.612 -14.160 8.893 1.00 22.52 91 ASN A N 1
ATOM 1426 C CA . ASN A 1 91 ? 30.600 -14.096 7.840 1.00 22.32 91 ASN A CA 1
ATOM 1427 C C . ASN A 1 91 ? 29.336 -14.754 8.370 1.00 22.19 91 ASN A C 1
ATOM 1428 O O . ASN A 1 91 ? 28.206 -14.375 7.975 1.00 22.86 91 ASN A O 1
ATOM 1439 N N . VAL A 1 92 ? 29.493 -15.734 9.257 1.00 22.21 92 VAL A N 1
ATOM 1440 C CA . VAL A 1 92 ? 28.274 -16.334 9.852 1.00 22.08 92 VAL A CA 1
ATOM 1441 C C . VAL A 1 92 ? 27.593 -15.342 10.803 1.00 22.11 92 VAL A C 1
ATOM 1442 O O . VAL A 1 92 ? 26.355 -15.306 10.906 1.00 22.62 92 VAL A O 1
ATOM 1455 N N . GLU A 1 93 ? 28.380 -14.515 11.488 1.00 21.93 93 GLU A N 1
ATOM 1456 C CA . GLU A 1 93 ? 27.766 -13.533 12.366 1.00 21.67 93 GLU A CA 1
ATOM 1457 C C . GLU A 1 93 ? 27.038 -12.491 11.546 1.00 24.01 93 GLU A C 1
ATOM 1458 O O . GLU A 1 93 ? 26.013 -11.981 11.991 1.00 21.42 93 GLU A O 1
ATOM 1470 N N . PHE A 1 94 ? 27.496 -12.196 10.342 1.00 21.71 94 PHE A N 1
ATOM 1471 C CA . PHE A 1 94 ? 26.686 -11.307 9.447 1.00 21.70 94 PHE A CA 1
ATOM 1472 C C . PHE A 1 94 ? 25.373 -11.981 9.066 1.00 24.41 94 PHE A C 1
ATOM 1473 O O . PHE A 1 94 ? 24.277 -11.385 9.098 1.00 21.79 94 PHE A O 1
ATOM 1490 N N A LEU A 1 95 ? 25.449 -13.265 8.720 0.50 22.26 95 LEU A N 1
ATOM 1491 N N B LEU A 1 95 ? 25.464 -13.267 8.740 0.50 21.26 95 LEU A N 1
ATOM 1492 C CA A LEU A 1 95 ? 24.219 -13.996 8.397 0.50 21.44 95 LEU A CA 1
ATOM 1493 C CA B LEU A 1 95 ? 24.254 -14.015 8.412 0.50 23.81 95 LEU A CA 1
ATOM 1494 C C A LEU A 1 95 ? 23.234 -13.927 9.546 0.50 22.96 95 LEU A C 1
ATOM 1495 C C B LEU A 1 95 ? 23.251 -13.919 9.540 0.50 22.46 95 LEU A C 1
ATOM 1496 O O A LEU A 1 95 ? 22.012 -13.729 9.325 0.50 24.82 95 LEU A O 1
ATOM 1497 O O B LEU A 1 95 ? 22.040 -13.694 9.297 0.50 25.28 95 LEU A O 1
ATOM 1528 N N . ASN A 1 96 ? 23.726 -14.044 10.786 1.00 21.49 96 ASN A N 1
ATOM 1529 C CA . ASN A 1 96 ? 22.834 -13.995 11.940 1.00 21.88 96 ASN A CA 1
ATOM 1530 C C . ASN A 1 96 ? 22.131 -12.612 12.035 1.00 23.80 96 ASN A C 1
ATOM 1531 O O . ASN A 1 96 ? 20.976 -12.519 12.492 1.00 27.04 96 ASN A O 1
ATOM 1543 N N . ASP A 1 97 ? 22.798 -11.551 11.612 1.00 22.56 97 ASP A N 1
ATOM 1544 C CA . ASP A 1 97 ? 22.122 -10.238 11.610 1.00 22.18 97 ASP A CA 1
ATOM 1545 C C . ASP A 1 97 ? 20.968 -10.237 10.626 1.00 22.37 97 ASP A C 1
ATOM 1546 O O . ASP A 1 97 ? 19.952 -9.535 10.819 1.00 26.69 97 ASP A O 1
ATOM 1555 N N . ILE A 1 98 ? 21.138 -10.907 9.497 1.00 22.17 98 ILE A N 1
ATOM 1556 C CA . ILE A 1 98 ? 20.030 -10.920 8.532 1.00 24.91 98 ILE A CA 1
ATOM 1557 C C . ILE A 1 98 ? 18.908 -11.693 9.148 1.00 25.21 98 ILE A C 1
ATOM 1558 O O . ILE A 1 98 ? 17.729 -11.305 9.033 1.00 26.22 98 ILE A O 1
ATOM 1574 N N . ARG A 1 99 ? 19.235 -12.863 9.726 1.00 23.41 99 ARG A N 1
ATOM 1575 C CA . ARG A 1 99 ? 18.180 -13.646 10.410 1.00 28.98 99 ARG A CA 1
ATOM 1576 C C . ARG A 1 99 ? 17.477 -12.840 1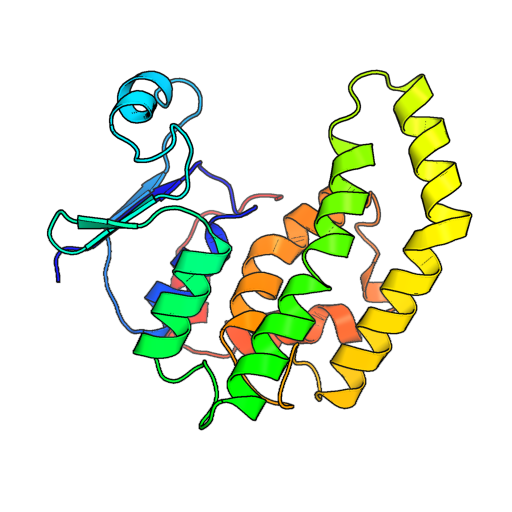1.503 1.00 28.61 99 ARG A C 1
ATOM 1577 O O . ARG A 1 99 ? 16.245 -12.821 11.586 1.00 28.84 99 ARG A O 1
ATOM 1598 N N . ALA A 1 100 ? 18.252 -12.143 12.324 1.00 22.83 100 ALA A N 1
ATOM 1599 C CA . ALA A 1 100 ? 17.652 -11.415 13.442 1.00 27.51 100 ALA A CA 1
ATOM 1600 C C . ALA A 1 100 ? 16.719 -10.344 12.869 1.00 28.79 100 ALA A C 1
ATOM 1601 O O . ALA A 1 100 ? 15.669 -10.063 13.450 1.00 28.40 100 ALA A O 1
ATOM 1608 N N . SER A 1 101 ? 17.102 -9.729 11.738 1.00 25.82 101 SER A N 1
ATOM 1609 C CA . SER A 1 101 ? 16.259 -8.624 11.200 1.00 24.25 101 SER A CA 1
ATOM 1610 C C . SER A 1 101 ? 14.986 -9.192 10.643 1.00 27.47 101 SER A C 1
ATOM 1611 O O . SER A 1 101 ? 13.875 -8.649 10.836 1.00 31.27 101 SER A O 1
ATOM 1619 N N . ALA A 1 102 ? 15.089 -10.331 9.978 1.00 25.97 102 ALA A N 1
ATOM 1620 C CA . ALA A 1 102 ? 13.867 -10.944 9.475 1.00 29.34 102 ALA A CA 1
ATOM 1621 C C . ALA A 1 102 ? 12.972 -11.414 10.615 1.00 32.06 102 ALA A C 1
ATOM 1622 O O . ALA A 1 102 ? 11.720 -11.401 10.484 1.00 30.77 102 ALA A O 1
ATOM 1629 N N . ALA A 1 103 ? 13.582 -11.913 11.695 1.00 30.91 103 ALA A N 1
ATOM 1630 C CA . ALA A 1 103 ? 12.821 -12.447 12.830 1.00 31.91 103 ALA A CA 1
ATOM 1631 C C . ALA A 1 103 ? 12.029 -11.331 13.500 1.00 36.61 103 ALA A C 1
ATOM 1632 O O . ALA A 1 103 ? 10.893 -11.536 13.977 1.00 35.75 103 ALA A O 1
ATOM 1639 N N . SER A 1 104 ? 12.583 -10.124 13.489 1.00 32.00 104 SER A N 1
ATOM 1640 C CA . SER A 1 104 ? 11.896 -9.034 14.164 1.00 37.55 104 SER A CA 1
ATOM 1641 C C . SER A 1 104 ? 10.583 -8.703 13.472 1.00 39.31 104 SER A C 1
ATOM 1642 O O . SER A 1 104 ? 9.689 -8.113 14.077 1.00 41.21 104 SER A O 1
ATOM 1650 N N . VAL A 1 105 ? 10.487 -9.024 12.185 1.00 39.46 105 VAL A N 1
ATOM 1651 C CA . VAL A 1 105 ? 9.238 -8.833 11.432 1.00 42.88 105 VAL A CA 1
ATOM 1652 C C . VAL A 1 105 ? 8.337 -10.048 11.589 1.00 44.95 105 VAL A C 1
ATOM 1653 O O . VAL A 1 105 ? 7.137 -9.927 11.847 1.00 42.39 105 VAL A O 1
ATOM 1666 N N . HIS A 1 106 ? 8.927 -11.231 11.448 1.00 35.15 106 HIS A N 1
ATOM 1667 C CA . HIS A 1 106 ? 8.130 -12.442 11.366 1.00 36.11 106 HIS A CA 1
ATOM 1668 C C . HIS A 1 106 ? 7.372 -12.758 12.651 1.00 45.76 106 HIS A C 1
ATOM 1669 O O . HIS A 1 106 ? 6.259 -13.302 12.619 1.00 41.29 106 HIS A O 1
ATOM 1684 N N . TYR A 1 107 ? 7.989 -12.458 13.786 1.00 47.16 107 TYR A N 1
ATOM 1685 C CA . TYR A 1 107 ? 7.410 -12.838 15.074 1.00 57.09 107 TYR A CA 1
ATOM 1686 C C . TYR A 1 107 ? 6.573 -11.721 15.675 1.00 54.83 107 TYR A C 1
ATOM 1687 O O . TYR A 1 107 ? 6.056 -11.868 16.773 1.00 53.65 107 TYR A O 1
ATOM 1705 N N . GLU A 1 108 ? 6.432 -10.620 14.941 1.00 48.07 108 GLU A N 1
ATOM 1706 C CA . GLU A 1 108 ? 5.459 -9.582 15.298 1.00 46.59 108 GLU A CA 1
ATOM 1707 C C . GLU A 1 108 ? 4.036 -10.111 15.132 1.00 51.90 108 GLU A C 1
ATOM 1708 O O . GLU A 1 108 ? 3.581 -10.340 14.010 1.00 47.34 108 GLU A O 1
ATOM 1720 N N . LYS A 1 109 ? 3.332 -10.292 16.245 1.00 58.14 109 LYS A N 1
ATOM 1721 C CA . LYS A 1 109 ? 1.988 -10.874 16.181 1.00 67.41 109 LYS A CA 1
ATOM 1722 C C . LYS A 1 109 ? 0.888 -9.862 15.837 1.00 69.27 109 LYS A C 1
ATOM 1723 O O . LYS A 1 109 ? -0.228 -10.247 15.485 1.00 69.51 109 LYS A O 1
ATOM 1742 N N . ASP A 1 110 ? 1.201 -8.576 15.909 1.00 62.67 110 ASP A N 1
ATOM 1743 C CA . ASP A 1 110 ? 0.254 -7.547 15.486 1.00 59.93 110 ASP A CA 1
ATOM 1744 C C . ASP A 1 110 ? 0.411 -7.238 13.998 1.00 68.06 110 ASP A C 1
ATOM 1745 O O . ASP A 1 110 ? 1.410 -6.635 13.584 1.00 60.57 110 ASP A O 1
ATOM 1754 N N . GLU A 1 111 ? -0.566 -7.633 13.181 1.00 60.96 111 GLU A N 1
ATOM 1755 C CA . GLU A 1 111 ? -0.338 -7.624 11.741 1.00 67.66 111 GLU A CA 1
ATOM 1756 C C . GLU A 1 111 ? -0.113 -6.205 11.214 1.00 68.46 111 GLU A C 1
ATOM 1757 O O . GLU A 1 111 ? 0.608 -6.011 10.233 1.00 72.02 111 GLU A O 1
ATOM 1769 N N . ALA A 1 112 ? -0.693 -5.218 11.888 1.00 62.62 112 ALA A N 1
ATOM 1770 C CA . ALA A 1 112 ? -0.505 -3.818 11.521 1.00 57.03 112 ALA A CA 1
ATOM 1771 C C . ALA A 1 112 ? 0.956 -3.374 11.790 1.00 60.43 112 ALA A C 1
ATOM 1772 O O . ALA A 1 112 ? 1.625 -2.805 10.933 1.00 57.76 112 ALA A O 1
ATOM 1779 N N . VAL A 1 113 ? 1.450 -3.631 12.987 1.00 56.68 113 VAL A N 1
ATOM 1780 C CA . VAL A 1 113 ? 2.821 -3.254 13.304 1.00 60.46 113 VAL A CA 1
ATOM 1781 C C . VAL A 1 113 ? 3.824 -4.072 12.470 1.00 56.61 113 VAL A C 1
ATOM 1782 O O . VAL A 1 113 ? 4.858 -3.565 12.047 1.00 55.59 113 VAL A O 1
ATOM 1795 N N . LYS A 1 114 ? 3.519 -5.344 12.256 1.00 54.37 114 LYS A N 1
ATOM 1796 C CA . LYS A 1 114 ? 4.324 -6.177 11.384 1.00 47.51 114 LYS A CA 1
ATOM 1797 C C . LYS A 1 114 ? 4.468 -5.507 10.035 1.00 47.35 114 LYS A C 1
ATOM 1798 O O . LYS A 1 114 ? 5.541 -5.521 9.436 1.00 46.93 114 LYS A O 1
ATOM 1817 N N . ALA A 1 115 ? 3.370 -4.918 9.548 1.00 48.40 115 ALA A N 1
ATOM 1818 C CA . ALA A 1 115 ? 3.369 -4.295 8.231 1.00 48.40 115 ALA A CA 1
ATOM 1819 C C . ALA A 1 115 ? 4.300 -3.080 8.154 1.00 51.25 115 ALA A C 1
ATOM 1820 O O . ALA A 1 115 ? 4.975 -2.880 7.148 1.00 53.28 115 ALA A O 1
ATOM 1827 N N . LYS A 1 116 ? 4.341 -2.253 9.197 1.00 49.82 116 LYS A N 1
ATOM 1828 C CA . LYS A 1 116 ? 5.170 -1.046 9.131 1.00 51.46 116 LYS A CA 1
ATOM 1829 C C . LYS A 1 116 ? 6.658 -1.393 9.338 1.00 47.56 116 LYS A C 1
ATOM 1830 O O . LYS A 1 116 ? 7.530 -0.784 8.735 1.00 60.72 116 LYS A O 1
ATOM 1849 N N . LYS A 1 117 ? 6.924 -2.326 10.236 1.00 46.48 117 LYS A N 1
ATOM 1850 C CA . LYS A 1 117 ? 8.297 -2.829 10.431 1.00 43.40 117 LYS A CA 1
ATOM 1851 C C . LYS A 1 117 ? 8.872 -3.362 9.112 1.00 44.76 117 LYS A C 1
ATOM 1852 O O . LYS A 1 117 ? 10.024 -3.100 8.775 1.00 43.71 117 LYS A O 1
ATOM 1871 N N . LYS A 1 118 ? 8.077 -4.153 8.397 1.00 39.43 118 LYS A N 1
ATOM 1872 C CA . LYS A 1 118 ? 8.499 -4.713 7.129 1.00 38.65 118 LYS A CA 1
ATOM 1873 C C . LYS A 1 118 ? 8.827 -3.601 6.138 1.00 43.20 118 LYS A C 1
ATOM 1874 O O . LYS A 1 118 ? 9.865 -3.603 5.509 1.00 41.87 118 LYS A O 1
ATOM 1893 N N . ALA A 1 119 ? 7.929 -2.639 6.006 1.00 43.35 119 ALA A N 1
ATOM 1894 C CA . ALA A 1 119 ? 8.137 -1.556 5.059 1.00 49.84 119 ALA A CA 1
ATOM 1895 C C . ALA A 1 119 ? 9.426 -0.818 5.404 1.00 41.20 119 ALA A C 1
ATOM 1896 O O . ALA A 1 119 ? 10.200 -0.444 4.526 1.00 51.49 119 ALA A O 1
ATOM 1903 N N . GLU A 1 120 ? 9.657 -0.626 6.689 1.00 40.86 120 GLU A N 1
ATOM 1904 C CA . GLU A 1 120 ? 10.815 0.118 7.132 1.00 41.47 120 GLU A CA 1
ATOM 1905 C C . GLU A 1 120 ? 12.110 -0.637 6.806 1.00 46.71 120 GLU A C 1
ATOM 1906 O O . GLU A 1 120 ? 13.089 -0.033 6.364 1.00 46.02 120 GLU A O 1
ATOM 1918 N N . LEU A 1 121 ? 12.097 -1.950 7.011 1.00 36.40 121 LEU A N 1
ATOM 1919 C CA . LEU A 1 121 ? 13.280 -2.777 6.701 1.00 34.06 121 LEU A CA 1
ATOM 1920 C C . LEU A 1 121 ? 13.523 -2.841 5.191 1.00 35.73 121 LEU A C 1
ATOM 1921 O O . LEU A 1 121 ? 14.672 -2.929 4.743 1.00 34.11 121 LEU A O 1
ATOM 1937 N N . GLU A 1 122 ? 12.454 -2.810 4.394 1.00 36.35 122 GLU A N 1
ATOM 1938 C CA . GLU A 1 122 ? 12.602 -2.844 2.938 1.00 37.15 122 GLU A CA 1
ATOM 1939 C C . GLU A 1 122 ? 13.386 -1.656 2.392 1.00 42.06 122 GLU A C 1
ATOM 1940 O O . GLU A 1 122 ? 14.053 -1.770 1.366 1.00 44.69 122 GLU A O 1
ATOM 1952 N N . GLU A 1 123 ? 13.303 -0.521 3.068 1.00 40.37 123 GLU A N 1
ATOM 1953 C CA . GLU A 1 123 ? 13.977 0.681 2.601 1.00 41.33 123 GLU A CA 1
ATOM 1954 C C . GLU A 1 123 ? 15.286 0.950 3.324 1.00 49.03 123 GLU A C 1
ATOM 1955 O O . GLU A 1 123 ? 16.067 1.770 2.860 1.00 60.95 123 GLU A O 1
ATOM 1967 N N . THR A 1 124 ? 15.545 0.283 4.446 1.00 41.75 124 THR A N 1
ATOM 1968 C CA . THR A 1 124 ? 16.683 0.686 5.274 1.00 49.30 124 THR A CA 1
ATOM 1969 C C . THR A 1 124 ? 17.716 -0.357 5.637 1.00 47.31 124 THR A C 1
ATOM 1970 O O . THR A 1 124 ? 18.820 0.014 5.983 1.00 67.07 124 THR A O 1
ATOM 1981 N N . LYS A 1 125 ? 17.367 -1.646 5.644 1.00 37.98 125 LYS A N 1
ATOM 1982 C CA . LYS A 1 125 ? 18.352 -2.670 5.991 1.00 33.58 125 LYS A CA 1
ATOM 1983 C C . LYS A 1 125 ? 18.374 -3.749 4.935 1.00 29.97 125 LYS A C 1
ATOM 1984 O O . LYS A 1 125 ? 19.444 -4.154 4.483 1.00 30.27 125 LYS A O 1
ATOM 2003 N N . TYR A 1 126 ? 17.205 -4.215 4.499 1.00 28.06 126 TYR A N 1
ATOM 2004 C CA . TYR A 1 126 ? 17.217 -5.333 3.569 1.00 25.66 126 TYR A CA 1
ATOM 2005 C C . TYR A 1 126 ? 18.022 -5.081 2.268 1.00 30.50 126 TYR A C 1
ATOM 2006 O O . TYR A 1 126 ? 18.816 -5.931 1.827 1.00 30.58 126 TYR A O 1
ATOM 2024 N N . PRO A 1 127 ? 17.808 -3.929 1.583 1.00 27.11 127 PRO A N 1
ATOM 2025 C CA . PRO A 1 127 ? 18.577 -3.761 0.354 1.00 30.16 127 PRO A CA 1
ATOM 2026 C C . PRO A 1 127 ? 20.092 -3.875 0.661 1.00 25.49 127 PRO A C 1
ATOM 2027 O O . PRO A 1 127 ? 20.770 -4.440 -0.205 1.00 28.99 127 PRO A O 1
ATOM 2038 N N . PHE A 1 128 ? 20.566 -3.338 1.778 1.00 27.32 128 PHE A N 1
ATOM 2039 C CA . PHE A 1 128 ? 22.010 -3.341 2.065 1.00 28.84 128 PHE A CA 1
ATOM 2040 C C . PHE A 1 128 ? 22.451 -4.781 2.414 1.00 28.71 128 PHE A C 1
ATOM 2041 O O . PHE A 1 128 ? 23.466 -5.269 1.910 1.00 28.74 128 PHE A O 1
ATOM 2058 N N . PHE A 1 129 ? 21.624 -5.462 3.203 1.00 26.20 129 PHE A N 1
ATOM 2059 C CA . PHE A 1 129 ? 21.943 -6.878 3.548 1.00 28.32 129 PHE A CA 1
ATOM 2060 C C . PHE A 1 129 ? 22.072 -7.714 2.295 1.00 26.58 129 PHE A C 1
ATOM 2061 O O . PHE A 1 129 ? 22.980 -8.579 2.171 1.00 27.71 129 PHE A O 1
ATOM 2078 N N . PHE A 1 130 ? 21.112 -7.617 1.391 1.00 25.51 130 PHE A N 1
ATOM 2079 C CA . PHE A 1 130 ? 21.125 -8.513 0.230 1.00 25.58 130 PHE A CA 1
ATOM 2080 C C . PHE A 1 130 ? 22.300 -8.183 -0.689 1.00 31.01 130 PHE A C 1
ATOM 2081 O O . PHE A 1 130 ? 22.928 -9.077 -1.238 1.00 28.41 130 PHE A O 1
ATOM 2098 N N . GLU A 1 131 ? 22.610 -6.897 -0.877 1.00 23.09 131 GLU A N 1
ATOM 2099 C CA . GLU A 1 131 ? 23.716 -6.573 -1.781 1.00 25.73 131 GLU A CA 1
ATOM 2100 C C . GLU A 1 131 ? 24.984 -7.121 -1.108 1.00 24.13 131 GLU A C 1
ATOM 2101 O O . GLU A 1 131 ? 25.881 -7.610 -1.817 1.00 29.50 131 GLU A O 1
ATOM 2113 N N . LYS A 1 132 ? 25.072 -6.968 0.225 1.00 25.44 132 LYS A N 1
ATOM 2114 C CA . LYS A 1 132 ? 26.305 -7.375 0.936 1.00 23.17 132 LYS A CA 1
ATOM 2115 C C . LYS A 1 132 ? 26.415 -8.898 0.871 1.00 26.99 132 LYS A C 1
ATOM 2116 O O . LYS A 1 132 ? 27.475 -9.447 0.642 1.00 26.35 132 LYS A O 1
ATOM 2135 N N . LEU A 1 133 ? 25.311 -9.590 1.051 1.00 23.11 133 LEU A N 1
ATOM 2136 C CA . LEU A 1 133 ? 25.394 -11.064 0.947 1.00 24.41 133 LEU A CA 1
ATOM 2137 C C . LEU A 1 133 ? 25.794 -11.480 -0.461 1.00 26.41 133 LEU A C 1
ATOM 2138 O O . LEU A 1 133 ? 26.572 -12.437 -0.655 1.00 27.89 133 LEU A O 1
ATOM 2154 N N . ASN A 1 134 ? 25.236 -10.811 -1.492 1.00 25.15 134 ASN A N 1
ATOM 2155 C CA . ASN A 1 134 ? 25.613 -11.128 -2.855 1.00 25.16 134 ASN A CA 1
ATOM 2156 C C . ASN A 1 134 ? 27.105 -10.893 -3.057 1.00 30.07 134 ASN A C 1
ATOM 2157 O O . ASN A 1 134 ? 27.796 -11.674 -3.730 1.00 29.51 134 ASN A O 1
ATOM 2168 N N . GLU A 1 135 ? 27.629 -9.813 -2.506 1.00 27.76 135 GLU A N 1
ATOM 2169 C CA . GLU A 1 135 ? 29.080 -9.584 -2.635 1.00 25.48 135 GLU A CA 1
ATOM 2170 C C . GLU A 1 135 ? 29.877 -10.735 -2.014 1.00 25.50 135 GLU A C 1
ATOM 2171 O O . GLU A 1 135 ? 30.858 -11.232 -2.597 1.00 30.55 135 GLU A O 1
ATOM 2183 N N . ILE A 1 136 ? 29.487 -11.119 -0.801 1.00 27.71 136 ILE A N 1
ATOM 2184 C CA . ILE A 1 136 ? 30.224 -12.151 -0.069 1.00 27.67 136 ILE A CA 1
ATOM 2185 C C . ILE A 1 136 ? 30.147 -13.464 -0.799 1.00 29.86 136 ILE A C 1
ATOM 2186 O O . ILE A 1 136 ? 31.149 -14.155 -0.950 1.00 30.05 136 ILE A O 1
ATOM 2202 N N . LEU A 1 137 ? 28.949 -13.841 -1.250 1.00 26.41 137 LEU A N 1
ATOM 2203 C CA . LEU A 1 137 ? 28.832 -15.129 -1.993 1.00 29.55 137 LEU A CA 1
ATOM 2204 C C . LEU A 1 137 ? 29.605 -15.065 -3.307 1.00 31.09 137 LEU A C 1
ATOM 2205 O O . LEU A 1 137 ? 30.133 -16.065 -3.784 1.00 32.54 137 LEU A O 1
ATOM 2221 N N . THR A 1 138 ? 29.675 -13.896 -3.923 1.00 25.96 138 THR A N 1
ATOM 2222 C CA . THR A 1 138 ? 30.409 -13.802 -5.173 1.00 27.6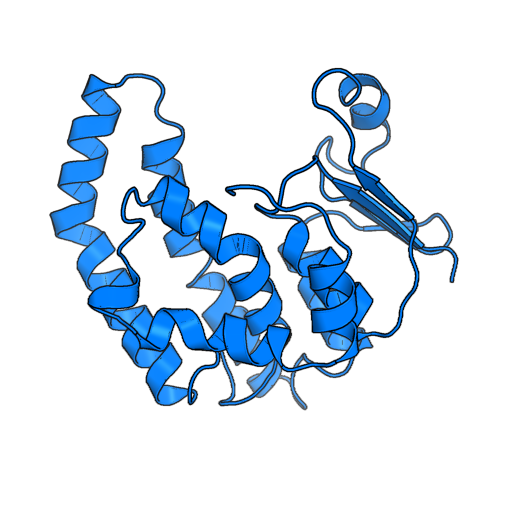0 138 THR A CA 1
ATOM 2223 C C . THR A 1 138 ? 31.912 -13.865 -4.918 1.00 30.74 138 THR A C 1
ATOM 2224 O O . THR A 1 138 ? 32.625 -14.653 -5.581 1.00 31.14 138 THR A O 1
ATOM 2235 N N . LYS A 1 139 ? 32.390 -13.100 -3.929 1.00 27.84 139 LYS A N 1
ATOM 2236 C CA . LYS A 1 139 ? 33.814 -13.099 -3.549 1.00 29.11 139 LYS A CA 1
ATOM 2237 C C . LYS A 1 139 ? 34.250 -14.516 -3.233 1.00 34.56 139 LYS A C 1
ATOM 2238 O O . LYS A 1 139 ? 35.392 -14.898 -3.448 1.00 31.59 139 LYS A O 1
ATOM 2257 N N . ASN A 1 140 ? 33.336 -15.288 -2.671 1.00 27.77 140 ASN A N 1
ATOM 2258 C CA . ASN A 1 140 ? 33.704 -16.635 -2.180 1.00 28.82 140 ASN A CA 1
ATOM 2259 C C . ASN A 1 140 ? 33.184 -17.744 -3.081 1.00 34.48 140 ASN A C 1
ATOM 2260 O O . ASN A 1 140 ? 33.072 -18.908 -2.658 1.00 29.42 140 ASN A O 1
ATOM 2271 N N . ASN A 1 141 ? 32.849 -17.389 -4.320 1.00 29.85 141 ASN A N 1
ATOM 2272 C CA . ASN A 1 141 ? 32.585 -18.384 -5.346 1.00 29.95 141 ASN A CA 1
ATOM 2273 C C . ASN A 1 141 ? 31.468 -19.327 -4.955 1.00 34.08 141 ASN A C 1
ATOM 2274 O O . ASN A 1 141 ? 31.595 -20.557 -5.098 1.00 32.98 141 ASN A O 1
ATOM 2285 N N . GLY A 1 142 ? 30.357 -18.757 -4.474 1.00 26.33 142 GLY A N 1
ATOM 2286 C CA . GLY A 1 142 ? 29.213 -19.558 -4.096 1.00 28.98 142 GLY A CA 1
ATOM 2287 C C . GLY A 1 142 ? 29.229 -20.065 -2.661 1.00 33.14 142 GLY A C 1
ATOM 2288 O O . GLY A 1 142 ? 28.337 -20.847 -2.313 1.00 34.88 142 GLY A O 1
ATOM 2292 N N . HIS A 1 143 ? 30.197 -19.636 -1.835 1.00 25.41 143 HIS A N 1
ATOM 2293 C CA . HIS A 1 143 ? 30.310 -20.076 -0.454 1.00 25.35 143 HIS A CA 1
ATOM 2294 C C . HIS A 1 143 ? 30.217 -18.901 0.488 1.00 28.58 143 HIS A C 1
ATOM 2295 O O . HIS A 1 143 ? 30.392 -17.776 0.063 1.00 27.46 143 HIS A O 1
ATOM 2310 N N . ILE A 1 144 ? 29.973 -19.181 1.764 1.00 23.02 144 ILE A N 1
ATOM 2311 C CA . ILE A 1 144 ? 29.827 -18.108 2.772 1.00 23.48 144 ILE A CA 1
ATOM 2312 C C . ILE A 1 144 ? 31.205 -17.551 3.164 1.00 27.64 144 ILE A C 1
ATOM 2313 O O . ILE A 1 144 ? 31.308 -16.369 3.539 1.00 26.21 144 ILE A O 1
ATOM 2329 N N . ALA A 1 145 ? 32.263 -18.372 3.050 1.00 25.85 145 ALA A N 1
ATOM 2330 C CA . ALA A 1 145 ? 33.610 -17.960 3.466 1.00 23.62 145 ALA A CA 1
ATOM 2331 C C . ALA A 1 145 ? 34.708 -18.778 2.853 1.00 31.74 145 ALA A C 1
ATOM 2332 O O . ALA A 1 145 ? 34.483 -19.923 2.483 1.00 28.64 145 ALA A O 1
ATOM 2339 N N . LEU A 1 146 ? 35.901 -18.166 2.814 1.00 26.31 146 LEU A N 1
ATOM 2340 C CA . LEU A 1 146 ? 37.155 -18.782 2.384 1.00 31.92 146 LEU A CA 1
ATOM 2341 C C . LEU A 1 146 ? 37.162 -19.259 0.927 1.00 36.18 146 LEU A C 1
ATOM 2342 O O . LEU A 1 146 ? 38.102 -19.918 0.488 1.00 35.13 146 LEU A O 1
ATOM 2358 N N . GLY A 1 147 ? 36.133 -18.931 0.173 1.00 30.78 147 GLY A N 1
ATOM 2359 C CA . GLY A 1 147 ? 36.029 -19.393 -1.195 1.00 34.38 147 GLY A CA 1
ATOM 2360 C C . GLY A 1 147 ? 35.902 -20.894 -1.319 1.00 35.17 147 GLY A C 1
ATOM 2361 O O . GLY A 1 147 ? 36.166 -21.423 -2.387 1.00 36.18 147 GLY A O 1
ATOM 2365 N N . LYS A 1 148 ? 35.490 -21.581 -0.259 1.00 32.05 148 LYS A N 1
ATOM 2366 C CA . LYS A 1 148 ? 35.337 -23.040 -0.309 1.00 33.01 148 LYS A CA 1
ATOM 2367 C C . LYS A 1 148 ? 34.392 -23.557 0.784 1.00 34.50 148 LYS A C 1
ATOM 2368 O O . LYS A 1 148 ? 33.835 -22.784 1.547 1.00 30.67 148 LYS A O 1
ATOM 2387 N N . LEU A 1 149 ? 34.155 -24.858 0.814 1.00 31.43 149 LEU A N 1
ATOM 2388 C CA . LEU A 1 149 ? 33.233 -25.421 1.791 1.00 28.17 149 LEU A CA 1
ATOM 2389 C C . LEU A 1 149 ? 33.735 -25.229 3.204 1.00 35.54 149 LEU A C 1
ATOM 2390 O O . LEU A 1 149 ? 34.904 -25.521 3.521 1.00 34.60 149 LEU A O 1
ATOM 2406 N N . THR A 1 150 ? 32.852 -24.707 4.060 1.00 28.12 150 THR A N 1
ATOM 2407 C CA . THR A 1 150 ? 33.128 -24.572 5.464 1.00 25.60 150 THR A CA 1
ATOM 2408 C C . THR A 1 150 ? 31.826 -24.820 6.217 1.00 28.20 150 THR A C 1
ATOM 2409 O O . THR A 1 150 ? 30.748 -24.919 5.598 1.00 30.95 150 THR A O 1
ATOM 2420 N N . TRP A 1 151 ? 31.935 -24.865 7.531 1.00 26.50 151 TRP A N 1
ATOM 2421 C CA . TRP A 1 151 ? 30.763 -25.083 8.391 1.00 26.44 151 TRP A CA 1
ATOM 2422 C C . TRP A 1 151 ? 29.775 -23.932 8.204 1.00 29.87 151 TRP A C 1
ATOM 2423 O O . TRP A 1 151 ? 28.573 -24.118 8.380 1.00 26.42 151 TRP A O 1
ATOM 2444 N N . GLY A 1 152 ? 30.250 -22.773 7.761 1.00 25.08 152 GLY A N 1
ATOM 2445 C CA . GLY A 1 152 ? 29.301 -21.662 7.493 1.00 26.78 152 GLY A CA 1
ATOM 2446 C C . GLY A 1 152 ? 28.334 -21.944 6.340 1.00 27.93 152 GLY A C 1
ATOM 2447 O O . GLY A 1 152 ? 27.177 -21.434 6.327 1.00 29.13 152 GLY A O 1
ATOM 2451 N N . ASP A 1 153 ? 28.745 -22.775 5.366 1.00 25.79 153 ASP A N 1
ATOM 2452 C CA . ASP A 1 153 ? 27.801 -23.165 4.318 1.00 25.81 153 ASP A CA 1
ATOM 2453 C C . ASP A 1 153 ? 26.661 -24.043 4.861 1.00 26.57 153 ASP A C 1
ATOM 2454 O O . ASP A 1 153 ? 25.541 -24.019 4.300 1.00 28.07 153 ASP A O 1
ATOM 2463 N N . PHE A 1 154 ? 26.960 -24.860 5.875 1.00 28.33 154 PHE A N 1
ATOM 2464 C CA . PHE A 1 154 ? 25.946 -25.704 6.494 1.00 24.62 154 PHE A CA 1
ATOM 2465 C C . PHE A 1 154 ? 24.953 -24.876 7.307 1.00 28.44 154 PHE A C 1
ATOM 2466 O O . PHE A 1 154 ? 23.756 -25.147 7.268 1.00 31.86 154 PHE A O 1
ATOM 2483 N N . VAL A 1 155 ? 25.460 -23.848 7.988 1.00 27.00 155 VAL A N 1
ATOM 2484 C CA . VAL A 1 155 ? 24.585 -22.922 8.722 1.00 26.83 155 VAL A CA 1
ATOM 2485 C C . VAL A 1 155 ? 23.668 -22.270 7.701 1.00 28.85 155 VAL A C 1
ATOM 2486 O O . VAL A 1 155 ? 22.452 -22.207 7.891 1.00 29.50 155 VAL A O 1
ATOM 2499 N N . TYR A 1 156 ? 24.246 -21.767 6.615 1.00 22.87 156 TYR A N 1
ATOM 2500 C CA . TYR A 1 156 ? 23.430 -21.122 5.567 1.00 26.32 156 TYR A CA 1
ATOM 2501 C C . TYR A 1 156 ? 22.405 -22.088 4.985 1.00 32.40 156 TYR A C 1
ATOM 2502 O O . TYR A 1 156 ? 21.227 -21.765 4.887 1.00 27.51 156 TYR A O 1
ATOM 2520 N N . ALA A 1 157 ? 22.859 -23.279 4.599 1.00 25.54 157 ALA A N 1
ATOM 2521 C CA . ALA A 1 157 ? 21.969 -24.251 3.983 1.00 29.92 157 ALA A CA 1
ATOM 2522 C C . ALA A 1 157 ? 20.824 -24.638 4.912 1.00 29.90 157 ALA A C 1
ATOM 2523 O O . ALA A 1 157 ? 19.674 -24.799 4.472 1.00 32.29 157 ALA A O 1
ATOM 2530 N N . GLY A 1 158 ? 21.142 -24.829 6.180 1.00 27.97 158 GLY A N 1
ATOM 2531 C CA . GLY A 1 158 ? 20.154 -25.291 7.159 1.00 28.95 158 GLY A CA 1
ATOM 2532 C C . GLY A 1 158 ? 19.056 -24.243 7.366 1.00 31.64 158 GLY A C 1
ATOM 2533 O O . GLY A 1 158 ? 17.878 -24.587 7.508 1.00 32.07 158 GLY A O 1
ATOM 2537 N N . MET A 1 159 ? 19.435 -22.963 7.369 1.00 26.71 159 MET A N 1
ATOM 2538 C CA . MET A 1 159 ? 18.465 -21.899 7.702 1.00 26.46 159 MET A CA 1
ATOM 2539 C C . MET A 1 159 ? 17.828 -21.168 6.540 1.00 31.89 159 MET A C 1
ATOM 2540 O O . MET A 1 159 ? 16.939 -20.303 6.767 1.00 28.37 159 MET A O 1
ATOM 2554 N N . TYR A 1 160 ? 18.246 -21.474 5.311 1.00 32.70 160 TYR A N 1
ATOM 2555 C CA . TYR A 1 160 ? 17.883 -20.657 4.155 1.00 28.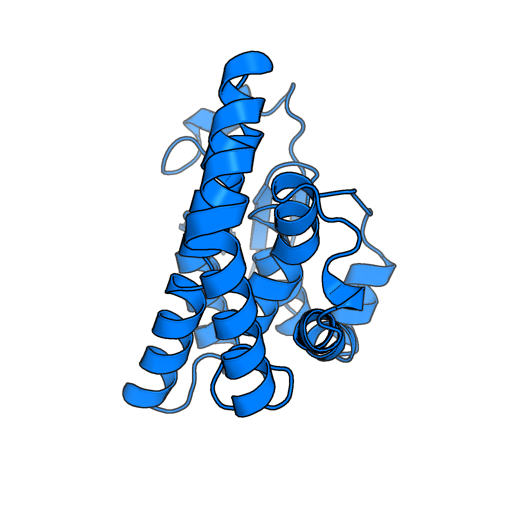43 160 TYR A CA 1
ATOM 2556 C C . TYR A 1 160 ? 16.369 -20.558 3.982 1.00 34.52 160 TYR A C 1
ATOM 2557 O O . TYR A 1 160 ? 15.827 -19.460 3.826 1.00 31.70 160 TYR A O 1
ATOM 2575 N N . ASP A 1 161 ? 15.663 -21.684 4.047 1.00 29.08 161 ASP A N 1
ATOM 2576 C CA . ASP A 1 161 ? 14.202 -21.609 3.850 1.00 34.07 161 ASP A CA 1
ATOM 2577 C C . ASP A 1 161 ? 13.503 -20.840 4.963 1.00 29.60 161 ASP A C 1
ATOM 2578 O O . ASP A 1 161 ? 12.515 -20.109 4.704 1.00 32.16 161 ASP A O 1
ATOM 2587 N N . TYR A 1 162 ? 13.992 -21.008 6.208 1.00 28.01 162 TYR A N 1
ATOM 2588 C CA . TYR A 1 162 ? 13.427 -20.328 7.349 1.00 29.62 162 TYR A CA 1
ATOM 2589 C C . TYR A 1 162 ? 13.632 -18.823 7.137 1.00 31.72 162 TYR A C 1
ATOM 2590 O O . TYR A 1 162 ? 12.745 -18.013 7.385 1.00 32.81 162 TYR A O 1
ATOM 2608 N N . LEU A 1 163 ? 14.805 -18.467 6.640 1.00 27.92 163 LEU A N 1
ATOM 2609 C CA . LEU A 1 163 ? 15.094 -17.043 6.412 1.00 28.83 163 LEU A CA 1
ATOM 2610 C C . LEU A 1 163 ? 14.146 -16.494 5.380 1.00 33.77 163 LEU A C 1
ATOM 2611 O O . LEU A 1 163 ? 13.528 -15.421 5.550 1.00 35.55 163 LEU A O 1
ATOM 2627 N N . LYS A 1 164 ? 14.062 -17.197 4.259 1.00 33.73 164 LYS A N 1
ATOM 2628 C CA . LYS A 1 164 ? 13.140 -16.773 3.212 1.00 36.38 164 LYS A CA 1
ATOM 2629 C C . LYS A 1 164 ? 11.696 -16.681 3.725 1.00 39.01 164 LYS A C 1
ATOM 2630 O O . LYS A 1 164 ? 10.986 -15.726 3.400 1.00 37.49 164 LYS A O 1
ATOM 2649 N N . ALA A 1 165 ? 11.229 -17.679 4.468 1.00 33.46 165 ALA A N 1
ATOM 2650 C CA . ALA A 1 165 ? 9.885 -17.601 5.010 1.00 36.73 165 ALA A CA 1
ATOM 2651 C C . ALA A 1 165 ? 9.729 -16.330 5.869 1.00 41.89 165 ALA A C 1
ATOM 2652 O O . ALA A 1 165 ? 8.647 -15.722 5.902 1.00 42.91 165 ALA A O 1
ATOM 2659 N N . MET A 1 166 ? 10.786 -15.925 6.574 1.00 39.09 166 MET A N 1
ATOM 2660 C CA . MET A 1 166 ? 10.638 -14.760 7.457 1.00 39.61 166 MET A CA 1
ATOM 2661 C C . MET A 1 166 ? 10.738 -13.476 6.644 1.00 45.79 166 MET A C 1
ATOM 2662 O O . MET A 1 166 ? 10.058 -12.482 6.943 1.00 48.05 166 MET A O 1
ATOM 2676 N N . LEU A 1 167 ? 11.576 -13.480 5.609 1.00 40.22 167 LEU A N 1
ATOM 2677 C CA . LEU A 1 167 ? 11.751 -12.275 4.788 1.00 38.12 167 LEU A CA 1
ATOM 2678 C C . LEU A 1 167 ? 10.475 -12.006 3.996 1.00 44.40 167 LEU A C 1
ATOM 2679 O O . LEU A 1 167 ? 10.231 -10.870 3.579 1.00 45.13 167 LEU A O 1
ATOM 2695 N N . GLN A 1 168 ? 9.681 -13.049 3.788 1.00 58.48 168 GLN A N 1
ATOM 2696 C CA . GLN A 1 168 ? 8.518 -12.938 2.919 1.00 74.94 168 GLN A CA 1
ATOM 2697 C C . GLN A 1 168 ? 8.987 -12.476 1.542 1.00 75.16 168 GLN A C 1
ATOM 2698 O O . GLN A 1 168 ? 8.390 -11.582 0.920 1.00 63.97 168 GLN A O 1
ATOM 2712 N N . LYS A 1 169 ? 10.104 -13.064 1.117 1.00 74.04 169 LYS A N 1
ATOM 2713 C CA . LYS A 1 169 ? 10.499 -13.109 -0.284 1.00 80.48 169 LYS A CA 1
ATOM 2714 C C . LYS A 1 169 ? 10.902 -14.548 -0.627 1.00 82.98 169 LYS A C 1
ATOM 2715 O O . LYS A 1 169 ? 12.083 -14.894 -0.594 1.00 77.48 169 LYS A O 1
ATOM 2734 N N . PRO A 1 170 ? 9.910 -15.402 -0.928 1.00 87.91 170 PRO A N 1
ATOM 2735 C CA . PRO A 1 170 ? 10.179 -16.743 -1.464 1.00 82.06 170 PRO A CA 1
ATOM 2736 C C . PRO A 1 170 ? 10.931 -16.667 -2.794 1.00 72.38 170 PRO A C 1
ATOM 2737 O O . PRO A 1 170 ? 11.627 -17.609 -3.178 1.00 60.22 170 PRO A O 1
ATOM 2748 N N . ASP A 1 171 ? 10.777 -15.539 -3.480 1.00 63.67 171 ASP A N 1
ATOM 2749 C CA . ASP A 1 171 ? 11.384 -15.304 -4.784 1.00 63.26 171 ASP A CA 1
ATOM 2750 C C . ASP A 1 171 ? 12.753 -14.628 -4.652 1.00 63.43 171 ASP A C 1
ATOM 2751 O O . ASP A 1 171 ? 13.175 -13.900 -5.548 1.00 65.53 171 ASP A O 1
ATOM 2760 N N . LEU A 1 172 ? 13.445 -14.843 -3.542 1.00 58.52 172 LEU A N 1
ATOM 2761 C CA . LEU A 1 172 ? 14.663 -14.063 -3.269 1.00 59.03 172 LEU A CA 1
ATOM 2762 C C . LEU A 1 172 ? 15.726 -14.315 -4.354 1.00 64.49 172 LEU A C 1
ATOM 2763 O O . LEU A 1 172 ? 16.285 -13.384 -4.963 1.00 50.30 172 LEU A O 1
ATOM 2779 N N . GLU A 1 173 ? 15.980 -15.588 -4.619 1.00 63.45 173 GLU A N 1
ATOM 2780 C CA . GLU A 1 173 ? 17.067 -15.962 -5.503 1.00 65.25 173 GLU A CA 1
ATOM 2781 C C . GLU A 1 173 ? 16.806 -15.734 -7.014 1.00 57.00 173 GLU A C 1
ATOM 2782 O O . GLU A 1 173 ? 17.648 -16.082 -7.826 1.00 58.03 173 GLU A O 1
ATOM 2794 N N . GLN A 1 174 ? 15.679 -15.128 -7.397 1.00 57.25 174 GLN A N 1
ATOM 2795 C CA . GLN A 1 174 ? 15.488 -14.682 -8.772 1.00 50.54 174 GLN A CA 1
ATOM 2796 C C . GLN A 1 174 ? 16.309 -13.420 -9.067 1.00 54.53 174 GLN A C 1
ATOM 2797 O O . GLN A 1 174 ? 16.859 -13.252 -10.152 1.00 52.75 174 GLN A O 1
ATOM 2811 N N . LYS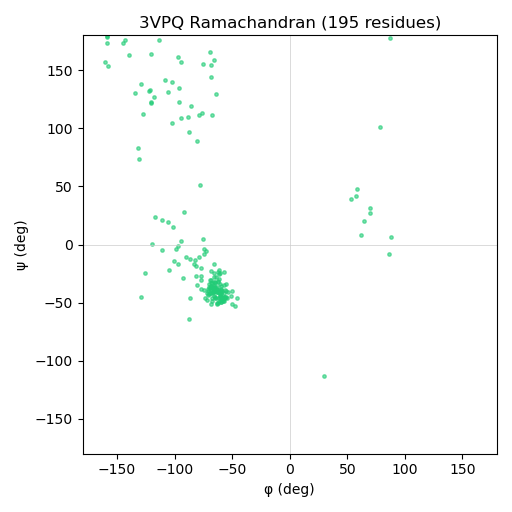 A 1 175 ? 16.375 -12.504 -8.116 1.00 49.28 175 LYS A N 1
ATOM 2812 C CA . LYS A 1 175 ? 17.222 -11.336 -8.325 1.00 53.19 175 LYS A CA 1
ATOM 2813 C C . LYS A 1 175 ? 18.646 -11.709 -8.012 1.00 50.83 175 LYS A C 1
ATOM 2814 O O . LYS A 1 175 ? 19.580 -11.117 -8.546 1.00 48.68 175 LYS A O 1
ATOM 2833 N N . TYR A 1 176 ? 18.806 -12.701 -7.134 1.00 41.24 176 TYR A N 1
ATOM 2834 C CA . TYR A 1 176 ? 20.103 -13.022 -6.577 1.00 37.43 176 TYR A CA 1
ATOM 2835 C C . TYR A 1 176 ? 20.349 -14.537 -6.701 1.00 37.16 176 TYR A C 1
ATOM 2836 O O . TYR A 1 176 ? 20.347 -15.231 -5.683 1.00 37.66 176 TYR A O 1
ATOM 2854 N N . PRO A 1 177 ? 20.624 -15.011 -7.918 1.00 34.51 177 PRO A N 1
ATOM 2855 C CA . PRO A 1 177 ? 20.842 -16.446 -8.148 1.00 37.24 177 PRO A CA 1
ATOM 2856 C C . PRO A 1 177 ? 22.038 -16.964 -7.354 1.00 37.86 177 PRO A C 1
ATOM 2857 O O . PRO A 1 177 ? 22.095 -18.174 -7.063 1.00 35.94 177 PRO A O 1
ATOM 2868 N N . ALA A 1 178 ? 22.962 -16.087 -6.947 1.00 31.20 178 ALA A N 1
ATOM 2869 C CA . ALA A 1 178 ? 24.049 -16.598 -6.082 1.00 33.27 178 ALA A CA 1
ATOM 2870 C C . ALA A 1 178 ? 23.533 -17.174 -4.771 1.00 27.68 178 ALA A C 1
ATOM 2871 O O . ALA A 1 178 ? 24.219 -17.988 -4.146 1.00 29.97 178 ALA A O 1
ATOM 2878 N N . PHE A 1 179 ? 22.362 -16.736 -4.303 1.00 25.50 179 PHE A N 1
ATOM 2879 C CA . PHE A 1 179 ? 21.927 -17.092 -2.971 1.00 24.85 179 PHE A CA 1
ATOM 2880 C C . PHE A 1 179 ? 21.670 -18.600 -2.898 1.00 26.18 179 PHE A C 1
ATOM 2881 O O . PHE A 1 179 ? 21.613 -19.133 -1.826 1.00 29.22 179 PHE A O 1
ATOM 2898 N N . ARG A 1 180 ? 21.537 -19.263 -4.038 1.00 29.96 180 ARG A N 1
ATOM 2899 C CA . ARG A 1 180 ? 21.259 -20.711 -4.007 1.00 36.49 180 ARG A CA 1
ATOM 2900 C C . ARG A 1 180 ? 22.560 -21.480 -3.833 1.00 38.80 180 ARG A C 1
ATOM 2901 O O . ARG A 1 180 ? 22.569 -22.702 -3.561 1.00 34.75 180 ARG A O 1
ATOM 2922 N N . LYS A 1 181 ? 23.681 -20.822 -4.081 1.00 31.94 181 LYS A N 1
ATOM 2923 C CA . LYS A 1 181 ? 24.914 -21.625 -4.263 1.00 32.20 181 LYS A CA 1
ATOM 2924 C C . LYS A 1 181 ? 25.479 -22.378 -3.051 1.00 31.56 181 LYS A C 1
ATOM 2925 O O . LYS A 1 181 ? 25.988 -23.513 -3.220 1.00 32.15 181 LYS A O 1
ATOM 2941 N N . PRO A 1 182 ? 25.437 -21.806 -1.849 1.00 27.28 182 PRO A N 1
ATOM 2942 C CA . PRO A 1 182 ? 25.943 -22.578 -0.709 1.00 26.53 182 PRO A CA 1
ATOM 2943 C C . PRO A 1 182 ? 25.131 -23.870 -0.478 1.00 28.81 182 PRO A C 1
ATOM 2944 O O . PRO A 1 182 ? 25.649 -24.884 -0.000 1.00 33.56 182 PRO A O 1
ATOM 2955 N N . ILE A 1 183 ? 23.834 -23.794 -0.787 1.00 33.78 183 ILE A N 1
ATOM 2956 C CA . ILE A 1 183 ? 22.971 -24.967 -0.658 1.00 35.40 183 ILE A CA 1
ATOM 2957 C C . ILE A 1 183 ? 23.416 -26.018 -1.672 1.00 37.18 183 ILE A C 1
ATOM 2958 O O . ILE A 1 183 ? 23.514 -27.220 -1.365 1.00 36.66 183 ILE A O 1
ATOM 2974 N N . GLU A 1 184 ? 23.680 -25.574 -2.894 1.00 33.61 184 GLU A N 1
ATOM 2975 C CA . GLU A 1 184 ? 24.175 -26.504 -3.910 1.00 35.75 184 GLU A CA 1
ATOM 2976 C C . GLU A 1 184 ? 25.491 -27.157 -3.493 1.00 41.79 184 GLU A C 1
ATOM 2977 O O . GLU A 1 184 ? 25.683 -28.355 -3.698 1.00 42.46 184 GLU A O 1
ATOM 2989 N N . ALA A 1 185 ? 26.393 -26.381 -2.903 1.00 36.84 185 ALA A N 1
ATOM 2990 C CA . ALA A 1 185 ? 27.678 -26.905 -2.450 1.00 43.79 185 ALA A CA 1
ATOM 2991 C C . ALA A 1 185 ? 27.497 -27.989 -1.410 1.00 49.67 185 ALA A C 1
ATOM 2992 O O . ALA A 1 185 ? 28.143 -29.023 -1.493 1.00 43.27 185 ALA A O 1
ATOM 2999 N N . VAL A 1 186 ? 26.620 -27.766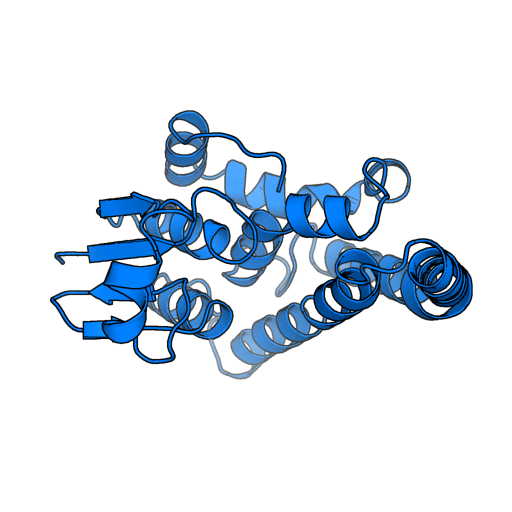 -0.426 1.00 34.10 186 VAL A N 1
ATOM 3000 C CA . VAL A 1 186 ? 26.373 -28.796 0.589 1.00 32.33 186 VAL A CA 1
ATOM 3001 C C . VAL A 1 186 ? 25.641 -29.987 -0.010 1.00 35.18 186 VAL A C 1
ATOM 3002 O O . VAL A 1 186 ? 25.986 -31.110 0.328 1.00 39.40 186 VAL A O 1
ATOM 3015 N N . LEU A 1 187 ? 24.642 -29.761 -0.879 1.00 36.84 187 LEU A N 1
ATOM 3016 C CA . LEU A 1 187 ? 23.854 -30.899 -1.418 1.00 43.93 187 LEU A CA 1
ATOM 3017 C C . LEU A 1 187 ? 24.623 -31.687 -2.460 1.00 50.34 187 LEU A C 1
ATOM 3018 O O . LEU A 1 187 ? 24.170 -32.768 -2.926 1.00 53.48 187 LEU A O 1
ATOM 3034 N N . ALA A 1 188 ? 25.777 -31.165 -2.857 1.00 50.17 188 ALA A N 1
ATOM 3035 C CA . ALA A 1 188 ? 26.595 -31.879 -3.825 1.00 52.49 188 ALA A CA 1
ATOM 3036 C C . ALA A 1 188 ? 27.377 -33.003 -3.161 1.00 53.30 188 ALA A C 1
ATOM 3037 O O . ALA A 1 188 ? 27.988 -33.837 -3.839 1.00 58.80 188 ALA A O 1
ATOM 3044 N N . ILE A 1 189 ? 27.381 -33.020 -1.835 1.00 47.46 189 ILE A N 1
ATOM 3045 C CA . ILE A 1 189 ? 28.173 -33.993 -1.076 1.00 47.89 189 ILE A CA 1
ATOM 3046 C C . ILE A 1 189 ? 27.383 -35.272 -0.901 1.00 46.90 189 ILE A C 1
ATOM 3047 O O . ILE A 1 189 ? 26.325 -35.273 -0.277 1.00 45.32 189 ILE A O 1
ATOM 3063 N N . PRO A 1 190 ? 27.904 -36.394 -1.423 1.00 44.11 190 PRO A N 1
ATOM 3064 C CA . PRO A 1 190 ? 27.017 -37.555 -1.462 1.00 43.36 190 PRO A CA 1
ATOM 3065 C C . PRO A 1 190 ? 26.307 -37.916 -0.170 1.00 42.03 190 PRO A C 1
ATOM 3066 O O . PRO A 1 190 ? 25.092 -38.099 -0.236 1.00 59.10 190 PRO A O 1
ATOM 3077 N N . LYS A 1 191 ? 27.026 -38.047 0.952 1.00 44.24 191 LYS A N 1
ATOM 3078 C CA . LYS A 1 191 ? 26.438 -38.389 2.245 1.00 46.60 191 LYS A CA 1
ATOM 3079 C C . LYS A 1 191 ? 25.349 -37.410 2.611 1.00 51.27 191 LYS A C 1
ATOM 3080 O O . LYS A 1 191 ? 24.324 -37.764 3.209 1.00 46.45 191 LYS A O 1
ATOM 3099 N N . VAL A 1 192 ? 25.606 -36.139 2.321 1.00 42.47 192 VAL A N 1
ATOM 3100 C CA . VAL A 1 192 ? 24.657 -35.104 2.744 1.00 40.25 192 VAL A CA 1
ATOM 3101 C C . VAL A 1 192 ? 23.390 -35.214 1.874 1.00 40.43 192 VAL A C 1
ATOM 3102 O O . VAL A 1 192 ? 22.268 -35.225 2.384 1.00 45.62 192 VAL A O 1
ATOM 3115 N N . LYS A 1 193 ? 23.584 -35.305 0.569 1.00 43.99 193 LYS A N 1
ATOM 3116 C CA . LYS A 1 193 ? 22.478 -35.502 -0.372 1.00 50.44 193 LYS A CA 1
ATOM 3117 C C . LYS A 1 193 ? 21.675 -36.754 0.040 1.00 54.27 193 LYS A C 1
ATOM 3118 O O . LYS A 1 193 ? 20.442 -36.731 0.120 1.00 46.19 193 LYS A O 1
ATOM 3137 N N . ALA A 1 194 ? 22.383 -37.832 0.347 1.00 48.96 194 ALA A N 1
ATOM 3138 C CA . ALA A 1 194 ? 21.723 -39.041 0.824 1.00 62.28 194 ALA A CA 1
ATOM 3139 C C . ALA A 1 194 ? 20.860 -38.795 2.087 1.00 57.54 194 ALA A C 1
ATOM 3140 O O . ALA A 1 194 ? 19.716 -39.268 2.154 1.00 55.30 194 ALA A O 1
ATOM 3147 N N . TYR A 1 195 ? 21.381 -38.060 3.078 1.00 49.49 195 TYR A N 1
ATOM 3148 C CA . TYR A 1 195 ? 20.576 -37.739 4.256 1.00 47.40 195 TYR A CA 1
ATOM 3149 C C . TYR A 1 195 ? 19.378 -36.885 3.852 1.00 51.87 195 TYR A C 1
ATOM 3150 O O . TYR A 1 195 ? 18.242 -37.166 4.229 1.00 51.67 195 TYR A O 1
ATOM 3168 N N . VAL A 1 196 ? 19.625 -35.822 3.099 1.00 44.11 196 VAL A N 1
ATOM 3169 C CA . VAL A 1 196 ? 18.528 -34.938 2.723 1.00 45.58 196 VAL A CA 1
ATOM 3170 C C . VAL A 1 196 ? 17.455 -35.687 1.926 1.00 51.45 196 VAL A C 1
ATOM 3171 O O . VAL A 1 196 ? 16.267 -35.461 2.132 1.00 56.53 196 VAL A O 1
ATOM 3184 N N . ASP A 1 197 ? 17.860 -36.611 1.054 1.00 52.13 197 ASP A N 1
ATOM 3185 C CA . ASP A 1 197 ? 16.883 -37.340 0.230 1.00 59.07 197 ASP A CA 1
ATOM 3186 C C . ASP A 1 197 ? 16.013 -38.209 1.136 1.00 60.37 197 ASP A C 1
ATOM 3187 O O . ASP A 1 197 ? 14.831 -38.431 0.864 1.00 65.83 197 ASP A O 1
ATOM 3196 N N . ALA A 1 198 ? 16.609 -38.690 2.218 1.00 56.08 198 ALA A N 1
ATOM 3197 C CA . ALA A 1 198 ? 15.923 -39.578 3.138 1.00 63.26 198 ALA A CA 1
ATOM 3198 C C . ALA A 1 198 ? 15.130 -38.841 4.217 1.00 65.21 198 ALA A C 1
ATOM 3199 O O . ALA A 1 198 ? 14.328 -39.454 4.906 1.00 63.87 198 ALA A O 1
ATOM 3206 N N . ALA A 1 199 ? 15.343 -37.533 4.364 1.00 49.79 199 ALA A N 1
ATOM 3207 C CA . ALA A 1 199 ? 14.820 -36.798 5.523 1.00 56.13 199 ALA A CA 1
ATOM 3208 C C . ALA A 1 199 ? 13.469 -36.124 5.245 1.00 48.57 199 ALA A C 1
ATOM 3209 O O . ALA A 1 199 ? 13.104 -35.920 4.099 1.00 56.64 199 ALA A O 1
ATOM 3216 N N . PRO A 1 200 ? 12.691 -35.834 6.299 1.00 43.89 200 PRO A N 1
ATOM 3217 C CA . PRO A 1 200 ? 11.440 -35.115 6.018 1.00 58.54 200 PRO A CA 1
ATOM 3218 C C . PRO A 1 200 ? 11.719 -33.711 5.478 1.00 55.50 200 PRO A C 1
ATOM 3219 O O . PRO A 1 200 ? 12.827 -33.206 5.682 1.00 52.27 200 PRO A O 1
ATOM 3230 N N . ARG A 1 201 ? 10.741 -33.130 4.781 1.00 46.07 201 ARG A N 1
ATOM 3231 C CA . ARG A 1 201 ? 10.842 -31.772 4.240 1.00 49.33 201 ARG A CA 1
ATOM 3232 C C . ARG A 1 201 ? 9.959 -30.878 5.023 1.00 45.72 201 ARG A C 1
ATOM 3233 O O . ARG A 1 201 ? 8.862 -31.292 5.399 1.00 49.41 201 ARG A O 1
ATOM 3254 N N . THR A 1 202 ? 10.393 -29.646 5.290 1.00 36.31 202 THR A N 1
ATOM 3255 C CA . THR A 1 202 ? 9.491 -28.706 5.892 1.00 35.44 202 THR A CA 1
ATOM 3256 C C . THR A 1 202 ? 9.703 -27.334 5.240 1.00 39.46 202 THR A C 1
ATOM 3257 O O . THR A 1 202 ? 10.717 -27.088 4.604 1.00 40.44 202 THR A O 1
ATOM 3268 N N . GLU A 1 203 ? 8.756 -26.429 5.395 1.00 39.19 203 GLU A N 1
ATOM 3269 C CA . GLU A 1 203 ? 8.797 -25.218 4.617 1.00 38.55 203 GLU A CA 1
ATOM 3270 C C . GLU A 1 203 ? 9.748 -24.255 5.279 1.00 45.79 203 GLU A C 1
ATOM 3271 O O . GLU A 1 203 ? 10.161 -23.284 4.665 1.00 42.86 203 GLU A O 1
ATOM 3283 N N . LEU A 1 204 ? 10.050 -24.488 6.548 1.00 38.16 204 LEU A N 1
ATOM 3284 C CA . LEU A 1 204 ? 11.112 -23.713 7.181 1.00 39.40 204 LEU A CA 1
ATOM 3285 C C . LEU A 1 204 ? 12.002 -24.564 8.107 1.00 40.05 204 LEU A C 1
ATOM 3286 O O . LEU A 1 204 ? 12.981 -24.058 8.687 1.00 40.76 204 LEU A O 1
#

CATH classification: 3.40.30.10 (+1 more: 1.20.1050.10)

Sequence (203 aa):
PNVKFYYFPVKALGESQRLLLAYGGQEFEDNRISSENWPEFKPKTPFGQQMPVLEIDGKQYAQSTAICRYLGRKYGLAGANDEEAFEIDQNVEFLLNDIRASAASVHYEKDEAVKAKKKAELEETKYPFFFEKLNEILTKNNGHIALGKLTWGDFVYAGMYDYLKAMLQKPDLEQKYPAFRKPIEAVLAIPKVKAYVDAAPRTEL

B-factor: mean 46.21, std 17.74, range [19.29, 126.4]

InterPro domains:
  IPR004045 Glutathione S-transferase, N-terminal [PF02798] (4-72)
  IPR004045 Glutathione S-transferase, N-terminal [PS50404] (2-79)
  IPR004046 Glutathione S-transferase, C-terminal [PF14497] (96-197)
  IPR010987 Glutathione S-transferase, C-terminal-like [PS50405] (81-204)
  IPR036249 Thioredoxin-like superfamily [SSF52833] (3-76)
  IPR036282 Glutathione S-transferase, C-terminal domain superfamily [SSF47616] (77-202)
  IPR040079 Glutathione transferase family [SFLDS00019] (1-203)
  IPR050213 Glutathione S-transferase superfamily [PTHR11571] (1-200)

Organism: Bombyx mori (NCBI:txid7091)

Foldseek 3Di:
DAKEWEAAQALALRVLLVLLCLLQVHDYHDHHAYPVRLVVCQVVAPHSHDGWMADPRRIDHDRVVSLLVSQVVRVQQDDDDVQNVFLVVLLVLVVVLQVLLCVLQVPPPVVVSVVSLVVCVVPPVVVSLVVQLVCLVVLVLASGPVAGHSSLSSLLSNVLVSCVSNVPPVSCVVPVSSCRSNVRSCVRVSSVVDVVVGDHDSD